Protein AF-A0A391NY58-F1 (afdb_monomer_lite)

Organism: NCBI:txid2316025

pLDDT: mean 70.42, std 19.05, range [28.58, 94.94]

InterPro domains:
  IPR021416 DUF3048, N-terminal [PF11258] (55-168)
  IPR023158 YerB-like superfamily [G3DSA:3.50.90.10] (39-192)
  IPR023158 YerB-like superfamily [SSF159774] (53-170)

Sequence (220 aa):
MKRKVCILLAVLMAATLLPACSKKEEPKKETKVEKEEPKVEEEPEEEIPANQNLLTGLGDLSEEAIGKRPVAVMVNNIPAAMPQYGVEQADVIFEIPVEGDQTRFMALYADYTKLPKICAIRSCRYYFPAFSQGFDAFYVNWGIDDSIADYLQSLGLDQYDGMNNPGDCLEEMRNGRKQDILWNTPDILTEPDLLLWYRRKESVRIWRMIRRILHSGLTE

Secondary structure (DSSP, 8-state):
-HHHHHHHHHHHHTTS---------------------------------TT--TTT--S---TTTTTPPPEEEEEE-SGGGPSPBSGGG-SEEEEEE-STT-EEEEEEES-GGG---BB-B----THHHHHHHHTTPEEEES---GGGHHHHHHHT--EEETTTS--S---B--SS-TT-B-B-HHHH--HHHHHHHH---STHHHHHHHHHHHHTTS--

Radius of gyration: 30.97 Å; chains: 1; bounding box: 93×51×76 Å

Structure (mmCIF, N/CA/C/O backbone):
data_AF-A0A391NY58-F1
#
_entry.id   AF-A0A391NY58-F1
#
loop_
_atom_site.group_PDB
_atom_site.id
_atom_site.type_symbol
_atom_site.label_atom_id
_atom_site.label_alt_id
_atom_site.label_comp_id
_atom_site.label_asym_id
_atom_site.label_entity_id
_atom_site.label_seq_id
_atom_site.pdbx_PDB_ins_code
_atom_site.Cartn_x
_atom_site.Cartn_y
_atom_site.Cartn_z
_atom_site.occupancy
_atom_site.B_iso_or_equiv
_atom_site.auth_seq_id
_atom_site.auth_comp_id
_atom_site.auth_asym_id
_atom_site.auth_atom_id
_atom_site.pdbx_PDB_model_num
ATOM 1 N N . MET A 1 1 ? -46.697 -32.826 -58.654 1.00 57.56 1 MET A N 1
ATOM 2 C CA . MET A 1 1 ? -46.299 -33.215 -57.277 1.00 57.56 1 MET A CA 1
ATOM 3 C C . MET A 1 1 ? -46.423 -32.081 -56.251 1.00 57.56 1 MET A C 1
ATOM 5 O O . MET A 1 1 ? -46.844 -32.365 -55.142 1.00 57.56 1 MET A O 1
ATOM 9 N N . LYS A 1 2 ? -46.198 -30.802 -56.601 1.00 54.12 2 LYS A N 1
ATOM 10 C CA . LYS A 1 2 ? -46.322 -29.657 -55.665 1.00 54.12 2 LYS A CA 1
ATOM 11 C C . LYS A 1 2 ? -47.733 -29.432 -55.075 1.00 54.12 2 LYS A C 1
ATOM 13 O O . LYS A 1 2 ? -47.856 -29.106 -53.906 1.00 54.12 2 LYS A O 1
ATOM 18 N N . ARG A 1 3 ? -48.807 -29.707 -55.830 1.00 54.81 3 ARG A N 1
ATOM 19 C CA . ARG A 1 3 ? -50.199 -29.541 -55.348 1.00 54.81 3 ARG A CA 1
ATOM 20 C C . ARG A 1 3 ? -50.620 -30.536 -54.257 1.00 54.81 3 ARG A C 1
ATOM 22 O O . ARG A 1 3 ? -51.407 -30.177 -53.397 1.00 54.81 3 ARG A O 1
ATOM 29 N N . LYS A 1 4 ? -50.085 -31.764 -54.262 1.00 63.78 4 LYS A N 1
ATOM 30 C CA . LYS A 1 4 ? -50.420 -32.785 -53.250 1.00 63.78 4 LYS A CA 1
ATOM 31 C C . LYS A 1 4 ? -49.658 -32.565 -51.932 1.00 63.78 4 LYS A C 1
ATOM 33 O O . LYS A 1 4 ? -50.195 -32.856 -50.874 1.00 63.78 4 LYS A O 1
ATOM 38 N N . VAL A 1 5 ? -48.462 -31.971 -52.001 1.00 66.88 5 VAL A N 1
ATOM 39 C CA . VAL A 1 5 ? -47.652 -31.583 -50.829 1.00 66.88 5 VAL A CA 1
ATOM 40 C C . VAL A 1 5 ? -48.262 -30.380 -50.097 1.00 66.88 5 VAL A C 1
ATOM 42 O O . VAL A 1 5 ? -48.320 -30.383 -48.873 1.00 66.88 5 VAL A O 1
ATOM 45 N N . CYS A 1 6 ? -48.809 -29.397 -50.823 1.00 58.97 6 CYS A N 1
ATOM 46 C CA . CYS A 1 6 ? -49.512 -28.263 -50.209 1.00 58.97 6 CYS A CA 1
ATOM 47 C C . CYS A 1 6 ? -50.804 -28.677 -49.483 1.00 58.97 6 CYS A C 1
ATOM 49 O O . CYS A 1 6 ? -51.121 -28.110 -48.444 1.00 58.97 6 CYS A O 1
ATOM 51 N N . ILE A 1 7 ? -51.526 -29.682 -49.992 1.00 66.75 7 ILE A N 1
ATOM 52 C CA . ILE A 1 7 ? -52.742 -30.192 -49.336 1.00 66.75 7 ILE A CA 1
ATOM 53 C C . ILE A 1 7 ? -52.384 -30.961 -48.055 1.00 66.75 7 ILE A C 1
ATOM 55 O O . ILE A 1 7 ? -53.063 -30.804 -47.047 1.00 66.75 7 ILE A O 1
ATOM 59 N N . LEU A 1 8 ? -51.281 -31.721 -48.049 1.00 63.34 8 LEU A N 1
ATOM 60 C CA . LEU A 1 8 ? -50.821 -32.427 -46.847 1.00 63.34 8 LEU A CA 1
ATOM 61 C C . LEU A 1 8 ? -50.332 -31.471 -45.741 1.00 63.34 8 LEU A C 1
ATOM 63 O O . LEU A 1 8 ? -50.587 -31.720 -44.567 1.00 63.34 8 LEU A O 1
ATOM 67 N N . LEU A 1 9 ? -49.683 -30.358 -46.103 1.00 61.62 9 LEU A N 1
ATOM 68 C CA . LEU A 1 9 ? -49.242 -29.328 -45.149 1.00 61.62 9 LEU A CA 1
ATOM 69 C C . LEU A 1 9 ? -50.406 -28.502 -44.577 1.00 61.62 9 LEU A C 1
ATOM 71 O O . LEU A 1 9 ? -50.379 -28.149 -43.401 1.00 61.62 9 LEU A O 1
ATOM 75 N N . ALA A 1 10 ? -51.450 -28.242 -45.369 1.00 61.94 10 ALA A N 1
ATOM 76 C CA . ALA A 1 10 ? -52.637 -27.522 -44.903 1.00 61.94 10 ALA A CA 1
ATOM 77 C C . ALA A 1 10 ? -53.476 -28.340 -43.902 1.00 61.94 10 ALA A C 1
ATOM 79 O O . ALA A 1 10 ? -54.028 -27.778 -42.960 1.00 61.94 10 ALA A O 1
ATOM 80 N N . VAL A 1 11 ? -53.531 -29.669 -44.056 1.00 65.19 11 VAL A N 1
ATOM 81 C CA . VAL A 1 11 ? -54.229 -30.562 -43.111 1.00 65.19 11 VAL A CA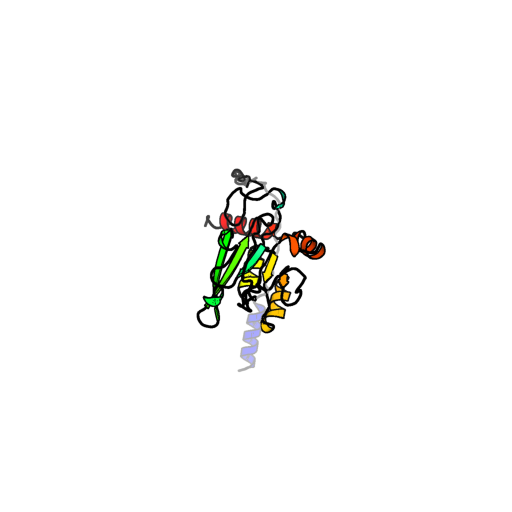 1
ATOM 82 C C . VAL A 1 11 ? -53.460 -30.698 -41.788 1.00 65.19 11 VAL A C 1
ATOM 84 O O . VAL A 1 11 ? -54.080 -30.810 -40.734 1.00 65.19 11 VAL A O 1
ATOM 87 N N . LEU A 1 12 ? -52.124 -30.610 -41.812 1.00 57.09 12 LEU A N 1
ATOM 88 C CA . LEU A 1 12 ? -51.288 -30.704 -40.608 1.00 57.09 12 LEU A CA 1
ATOM 89 C C . LEU A 1 12 ? -51.323 -29.424 -39.744 1.00 57.09 12 LEU A C 1
ATOM 91 O O . LEU A 1 12 ? -51.203 -29.510 -38.526 1.00 57.09 12 LEU A O 1
ATOM 95 N N . MET A 1 13 ? -51.546 -28.248 -40.344 1.00 58.28 13 MET A N 1
ATOM 96 C CA . MET A 1 13 ? -51.726 -26.981 -39.609 1.00 58.28 13 MET A CA 1
ATOM 97 C C . MET A 1 13 ? -53.135 -26.795 -39.026 1.00 58.28 13 MET A C 1
ATOM 99 O O . MET A 1 13 ? -53.310 -26.009 -38.101 1.00 58.28 13 MET A O 1
ATOM 103 N N . ALA A 1 14 ? -54.140 -27.514 -39.532 1.00 55.31 14 ALA A N 1
ATOM 104 C CA . ALA A 1 14 ? -55.518 -27.428 -39.041 1.00 55.31 14 ALA A CA 1
ATOM 105 C C . ALA A 1 14 ? -55.783 -28.292 -37.788 1.00 55.31 14 ALA A C 1
ATOM 107 O O . ALA A 1 14 ? -56.861 -28.209 -37.205 1.00 55.31 14 ALA A O 1
ATOM 108 N N . ALA A 1 15 ? -54.814 -29.109 -37.358 1.00 58.00 15 ALA A N 1
ATOM 109 C CA . ALA A 1 15 ? -54.962 -30.053 -36.248 1.00 58.00 15 ALA A CA 1
ATOM 110 C C . ALA A 1 15 ? -54.522 -29.514 -34.867 1.00 58.00 15 ALA A C 1
ATOM 112 O O . ALA A 1 15 ? -54.587 -30.252 -33.888 1.00 58.00 15 ALA A O 1
ATOM 113 N N . THR A 1 16 ? -54.094 -28.250 -34.747 1.00 57.84 16 THR A N 1
ATOM 114 C CA . THR A 1 16 ? -53.598 -27.678 -33.474 1.00 57.84 16 THR A CA 1
ATOM 115 C C . THR A 1 16 ? -54.522 -26.648 -32.821 1.00 57.84 16 THR A C 1
ATOM 117 O O . THR A 1 16 ? -54.128 -25.999 -31.856 1.00 57.84 16 THR A O 1
ATOM 120 N N . LEU A 1 17 ? -55.772 -26.520 -33.273 1.00 54.78 17 LEU A N 1
ATOM 121 C CA . LEU A 1 17 ? -56.758 -25.631 -32.649 1.00 54.78 17 LEU A CA 1
ATOM 122 C C . LEU A 1 17 ? -58.002 -26.414 -32.219 1.00 54.78 17 LEU A C 1
ATOM 124 O O . LEU A 1 17 ? -59.055 -26.336 -32.846 1.00 54.78 17 LEU A O 1
ATOM 128 N N . LEU A 1 18 ? -57.876 -27.164 -31.122 1.00 60.94 18 LEU A N 1
ATOM 129 C CA . LEU A 1 18 ? -59.031 -27.599 -30.336 1.00 60.94 18 LEU A CA 1
ATOM 130 C C . LEU A 1 18 ? -59.196 -26.660 -29.128 1.00 60.94 18 LEU A C 1
ATOM 132 O O . LEU A 1 18 ? -58.265 -26.538 -28.331 1.00 60.94 18 LEU A O 1
ATOM 136 N N . PRO A 1 19 ? -60.364 -26.019 -28.949 1.00 54.19 19 PRO A N 1
ATOM 137 C CA . PRO A 1 19 ? -60.708 -25.336 -27.713 1.00 54.19 19 PRO A CA 1
ATOM 138 C C . PRO A 1 19 ? -61.192 -26.378 -26.694 1.00 54.19 19 PRO A C 1
ATOM 140 O O . PRO A 1 19 ? -62.232 -27.007 -26.883 1.00 54.19 19 PRO A O 1
ATOM 143 N N . ALA A 1 20 ? -60.453 -26.573 -25.600 1.00 42.81 20 ALA A N 1
ATOM 144 C CA . ALA A 1 20 ? -60.935 -27.346 -24.458 1.00 42.81 20 ALA A CA 1
ATOM 145 C C . ALA A 1 20 ? -61.674 -26.407 -23.490 1.00 42.81 20 ALA A C 1
ATOM 147 O O . ALA A 1 20 ? -61.067 -25.634 -22.752 1.00 42.81 20 ALA A O 1
ATOM 148 N N . CYS A 1 21 ? -63.004 -26.447 -23.572 1.00 49.84 21 CYS A N 1
ATOM 149 C CA . CYS A 1 21 ? -63.957 -25.666 -22.790 1.00 49.84 21 CYS A CA 1
ATOM 150 C C . CYS A 1 21 ? -63.811 -25.799 -21.267 1.00 49.84 21 CYS A C 1
ATOM 152 O O . CYS A 1 21 ? -63.658 -26.891 -20.722 1.00 49.84 21 CYS A O 1
ATOM 154 N N . SER A 1 22 ? -64.060 -24.663 -20.609 1.00 39.59 22 SER A N 1
ATOM 155 C CA . SER A 1 22 ? -64.489 -24.507 -19.221 1.00 39.59 22 SER A CA 1
ATOM 156 C C . SER A 1 22 ? -65.560 -25.512 -18.792 1.00 39.59 22 SER A C 1
ATOM 158 O O . SER A 1 22 ? -66.608 -25.629 -19.432 1.00 39.59 22 SER A O 1
ATOM 160 N N . LYS A 1 23 ? -65.367 -26.117 -17.616 1.00 33.44 23 LYS A N 1
ATOM 161 C CA . LYS A 1 23 ? -66.458 -26.649 -16.799 1.00 33.44 23 LYS A CA 1
ATOM 162 C C . LYS A 1 23 ? -66.291 -26.171 -15.357 1.00 33.44 23 LYS A C 1
ATOM 164 O O . LYS A 1 23 ? -65.206 -26.211 -14.792 1.00 33.44 23 LYS A O 1
ATOM 169 N N . LYS A 1 24 ? -67.391 -25.625 -14.855 1.00 42.19 24 LYS A N 1
ATOM 170 C CA . LYS A 1 24 ? -67.597 -24.899 -13.602 1.00 42.19 24 LYS A CA 1
ATOM 171 C C . LYS A 1 24 ? -67.916 -25.896 -12.485 1.00 42.19 24 LYS A C 1
ATOM 173 O O . LYS A 1 24 ? -68.796 -26.720 -12.705 1.00 42.19 24 LYS A O 1
ATOM 178 N N . GLU A 1 25 ? -67.279 -25.770 -11.322 1.00 32.78 25 GLU A N 1
ATOM 179 C CA . GLU A 1 25 ? -67.753 -26.309 -10.035 1.00 32.78 25 GLU A CA 1
ATOM 180 C C . GLU A 1 25 ? -67.092 -25.535 -8.871 1.00 32.78 25 GLU A C 1
ATOM 182 O O . GLU A 1 25 ? -65.870 -25.473 -8.761 1.00 32.78 25 GLU A O 1
ATOM 187 N N . GLU A 1 26 ? -67.917 -24.892 -8.038 1.00 36.41 26 GLU A N 1
ATOM 188 C CA . GLU A 1 26 ? -67.590 -24.450 -6.669 1.00 36.41 26 GLU A CA 1
ATOM 189 C C . GLU A 1 26 ? -67.768 -25.650 -5.696 1.00 36.41 26 GLU A C 1
ATOM 191 O O . GLU A 1 26 ? -68.259 -26.702 -6.105 1.00 36.41 26 GLU A O 1
ATOM 196 N N . PRO A 1 27 ? -67.629 -25.486 -4.368 1.00 49.59 27 PRO A N 1
ATOM 197 C CA . PRO A 1 27 ? -66.433 -25.235 -3.564 1.00 49.59 27 PRO A CA 1
ATOM 198 C C . PRO A 1 27 ? -66.178 -26.418 -2.593 1.00 49.59 27 PRO A C 1
ATOM 200 O O . PRO A 1 27 ? -67.121 -27.092 -2.176 1.00 49.59 27 PRO A O 1
ATOM 203 N N . LYS A 1 28 ? -64.936 -26.676 -2.142 1.00 28.58 28 LYS A N 1
ATOM 204 C CA . LYS A 1 28 ? -64.715 -27.540 -0.958 1.00 28.58 28 LYS A CA 1
ATOM 205 C C . LYS A 1 28 ? -63.354 -27.350 -0.274 1.00 28.58 28 LYS A C 1
ATOM 207 O O . LYS A 1 28 ? -62.319 -27.694 -0.825 1.00 28.58 28 LYS A O 1
ATOM 212 N N . LYS A 1 29 ? -63.463 -26.894 0.980 1.00 32.34 29 LYS A N 1
ATOM 213 C CA . LYS A 1 29 ? -62.603 -27.096 2.161 1.00 32.34 29 LYS A CA 1
ATOM 214 C C . LYS A 1 29 ? -61.113 -26.762 2.055 1.00 32.34 29 LYS A C 1
ATOM 216 O O . LYS A 1 29 ? -60.293 -27.565 1.622 1.00 32.34 29 LYS A O 1
ATOM 221 N N . GLU A 1 30 ? -60.791 -25.624 2.666 1.00 41.88 30 GLU A N 1
ATOM 222 C CA . GLU A 1 30 ? -59.526 -25.360 3.346 1.00 41.88 30 GLU A CA 1
ATOM 223 C C . GLU A 1 30 ? -59.044 -26.605 4.107 1.00 41.88 30 GLU A C 1
ATOM 225 O O . GLU A 1 30 ? -59.705 -27.095 5.024 1.00 41.88 30 GLU A O 1
ATOM 230 N N . THR A 1 31 ? -57.879 -27.116 3.719 1.00 31.06 31 THR A N 1
ATOM 231 C CA . THR A 1 31 ? -57.039 -27.926 4.599 1.00 31.06 31 THR A CA 1
ATOM 232 C C . THR A 1 31 ? -55.767 -27.126 4.797 1.00 31.06 31 THR A C 1
ATOM 234 O O . THR A 1 31 ? -54.965 -26.954 3.882 1.00 31.06 31 THR A O 1
ATOM 237 N N . LYS A 1 32 ? -55.662 -26.553 5.991 1.00 40.59 32 LYS A N 1
ATOM 238 C CA . LYS A 1 32 ? -54.527 -25.791 6.488 1.00 40.59 32 LYS A CA 1
ATOM 239 C C . LYS A 1 32 ? -53.343 -26.757 6.604 1.00 40.59 32 LYS A C 1
ATOM 241 O O . LYS A 1 32 ? -53.281 -27.539 7.544 1.00 40.59 32 LYS A O 1
ATOM 246 N N . VAL A 1 33 ? -52.455 -26.757 5.612 1.00 38.44 33 VAL A N 1
ATOM 247 C CA . VAL A 1 33 ? -51.128 -27.365 5.752 1.00 38.44 33 VAL A CA 1
ATOM 248 C C . VAL A 1 33 ? -50.252 -26.292 6.376 1.00 38.44 33 VAL A C 1
ATOM 250 O O . VAL A 1 33 ? -49.837 -25.340 5.719 1.00 38.44 33 VAL A O 1
ATOM 253 N N . GLU A 1 34 ? -50.079 -26.413 7.685 1.00 50.22 34 GLU A N 1
ATOM 254 C CA . GLU A 1 34 ? -49.134 -25.641 8.475 1.00 50.22 34 GLU A CA 1
ATOM 255 C C . GLU A 1 34 ? -47.728 -26.038 8.023 1.00 50.22 34 GLU A C 1
ATOM 257 O O . GLU A 1 34 ? -47.228 -27.121 8.315 1.00 50.22 34 GLU A O 1
ATOM 262 N N . LYS A 1 35 ? -47.141 -25.183 7.184 1.00 41.88 35 LYS A N 1
ATOM 263 C CA . LYS A 1 35 ? -45.734 -25.241 6.819 1.00 41.88 35 LYS A CA 1
ATOM 264 C C . LYS A 1 35 ? -44.967 -24.733 8.035 1.00 41.88 35 LYS A C 1
ATOM 266 O O . LYS A 1 35 ? -44.870 -23.524 8.222 1.00 41.88 35 LYS A O 1
ATOM 271 N N . GLU A 1 36 ? -44.493 -25.650 8.872 1.00 52.34 36 GLU A N 1
ATOM 272 C CA . GLU A 1 36 ? -43.470 -25.337 9.868 1.00 52.34 36 GLU A CA 1
ATOM 273 C C . GLU A 1 36 ? -42.262 -24.760 9.121 1.00 52.34 36 GLU A C 1
ATOM 275 O O . GLU A 1 36 ? -41.585 -25.444 8.350 1.00 52.34 36 GLU A O 1
ATOM 280 N N . GLU A 1 37 ? -42.049 -23.456 9.281 1.00 55.66 37 GLU A N 1
ATOM 281 C CA . GLU A 1 37 ? -40.792 -22.818 8.925 1.00 55.66 37 GLU A CA 1
ATOM 282 C C . GLU A 1 37 ? -39.716 -23.372 9.866 1.00 55.66 37 GLU A C 1
ATOM 284 O O . GLU A 1 37 ? -39.928 -23.390 11.084 1.00 55.66 37 GLU A O 1
ATOM 289 N N . PRO A 1 38 ? -38.568 -23.844 9.350 1.00 48.81 38 PRO A N 1
ATOM 290 C CA . PRO A 1 38 ? -37.468 -24.210 10.216 1.00 48.81 38 PRO A CA 1
ATOM 291 C C . PRO A 1 38 ? -37.027 -22.939 10.938 1.00 48.81 38 PRO A C 1
ATOM 293 O O . PRO A 1 38 ? -36.621 -21.954 10.319 1.00 48.81 38 PRO A O 1
ATOM 296 N N . LYS A 1 39 ? -37.161 -22.957 12.263 1.00 48.91 39 LYS A N 1
ATOM 297 C CA . LYS A 1 39 ? -36.632 -21.930 13.147 1.00 48.91 39 LYS A CA 1
ATOM 298 C C . LYS A 1 39 ? -35.115 -21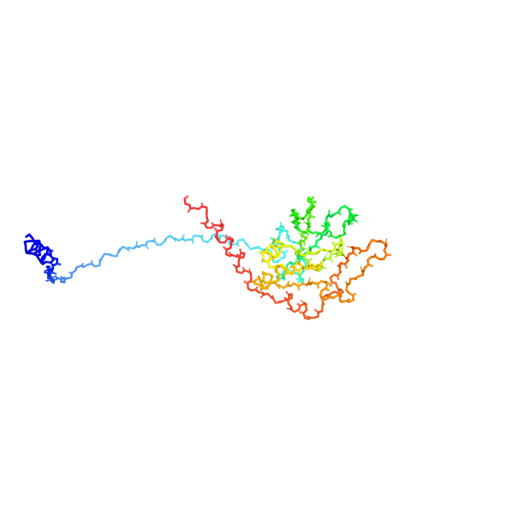.958 12.997 1.00 48.91 39 LYS A C 1
ATOM 300 O O . LYS A 1 39 ? -34.463 -22.860 13.510 1.00 48.91 39 LYS A O 1
ATOM 305 N N . VAL A 1 40 ? -34.590 -21.004 12.236 1.00 50.94 40 VAL A N 1
ATOM 306 C CA . VAL A 1 40 ? -33.160 -20.711 12.172 1.00 50.94 40 VAL A CA 1
ATOM 307 C C . VAL A 1 40 ? -32.749 -20.332 13.592 1.00 50.94 40 VAL A C 1
ATOM 309 O O . VAL A 1 40 ? -33.143 -19.281 14.095 1.00 50.94 40 VAL A O 1
ATOM 312 N N . GLU A 1 41 ? -32.054 -21.235 14.280 1.00 56.16 41 GLU A N 1
ATOM 313 C CA . GLU A 1 41 ? -31.251 -20.862 15.439 1.00 56.16 41 GLU A CA 1
ATOM 314 C C . GLU A 1 41 ? -30.197 -19.881 14.925 1.00 56.16 41 GLU A C 1
ATOM 316 O O . GLU A 1 41 ? -29.343 -20.243 14.118 1.00 56.16 41 GLU A O 1
ATOM 321 N N . GLU A 1 42 ? -30.320 -18.612 15.320 1.00 57.25 42 GLU A N 1
ATOM 322 C CA . GLU A 1 42 ? -29.245 -17.637 15.170 1.00 57.25 42 GLU A CA 1
ATOM 323 C C . GLU A 1 42 ? -28.050 -18.170 15.969 1.00 57.25 42 GLU A C 1
ATOM 325 O O . GLU A 1 42 ? -28.054 -18.150 17.203 1.00 57.25 42 GLU A O 1
ATOM 330 N N . GLU A 1 43 ? -27.048 -18.708 15.267 1.00 62.34 43 GLU A N 1
ATOM 331 C CA . GLU A 1 43 ? -25.717 -18.887 15.841 1.00 62.34 43 GLU A CA 1
ATOM 332 C C . GLU A 1 43 ? -25.272 -17.544 16.443 1.00 62.34 43 GLU A C 1
ATOM 334 O O . GLU A 1 43 ? -25.534 -16.499 15.835 1.00 62.34 43 GLU A O 1
ATOM 339 N N . PRO A 1 44 ? -24.618 -17.536 17.620 1.00 53.88 44 PRO A N 1
ATOM 340 C CA . PRO A 1 44 ? -24.106 -16.306 18.203 1.00 53.88 44 PRO A CA 1
ATOM 341 C C . PRO A 1 44 ? -23.208 -15.616 17.176 1.00 53.88 44 PRO A C 1
ATOM 343 O O . PRO A 1 44 ? -22.179 -16.166 16.785 1.00 53.88 44 PRO A O 1
ATOM 346 N N . GLU A 1 45 ? -23.612 -14.434 16.710 1.00 65.44 45 GLU A N 1
ATOM 347 C CA . GLU A 1 45 ? -22.781 -13.614 15.836 1.00 65.44 45 GLU A CA 1
ATOM 348 C C . GLU A 1 45 ? -21.521 -13.273 16.646 1.00 65.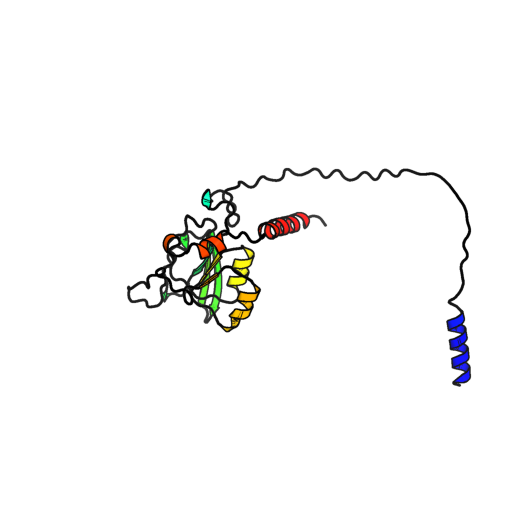44 45 GLU A C 1
ATOM 350 O O . GLU A 1 45 ? -21.595 -12.529 17.623 1.00 65.44 45 GLU A O 1
ATOM 355 N N . GLU A 1 46 ? -20.383 -13.903 16.325 1.00 64.88 46 GLU A N 1
ATOM 356 C CA . GLU A 1 46 ? -19.112 -13.602 16.987 1.00 64.88 46 GLU A CA 1
ATOM 357 C C . GLU A 1 46 ? -18.842 -12.100 16.844 1.00 64.88 46 GLU A C 1
ATOM 359 O O . GLU A 1 46 ? -18.555 -11.601 15.749 1.00 64.88 46 GLU A O 1
ATOM 364 N N . GLU A 1 47 ? -18.951 -11.368 17.955 1.00 73.38 47 GLU A N 1
ATOM 365 C CA . GLU A 1 47 ? -18.631 -9.948 18.002 1.00 73.38 47 GLU A CA 1
ATOM 366 C C . GLU A 1 47 ? -17.119 -9.779 17.815 1.00 73.38 47 GLU A C 1
ATOM 368 O O . GLU A 1 47 ? -16.325 -9.888 18.749 1.00 73.38 47 GLU A O 1
ATOM 373 N N . ILE A 1 48 ? -16.719 -9.534 16.567 1.00 71.50 48 ILE A N 1
ATOM 374 C CA . ILE A 1 48 ? -15.360 -9.139 16.188 1.00 71.50 48 ILE A CA 1
ATOM 375 C C . ILE A 1 48 ? -14.983 -7.906 17.025 1.00 71.50 48 ILE A C 1
ATOM 377 O O . ILE A 1 48 ? -15.667 -6.878 16.914 1.00 71.50 48 ILE A O 1
ATOM 381 N N . PRO A 1 49 ? -13.904 -7.960 17.832 1.00 80.62 49 PRO A N 1
ATOM 382 C CA . PRO A 1 49 ? -13.420 -6.796 18.558 1.00 80.62 49 PRO A CA 1
ATOM 383 C C . PRO A 1 49 ? -13.209 -5.620 17.605 1.00 80.62 49 PRO A C 1
ATOM 385 O O . PRO A 1 49 ? -12.644 -5.775 16.523 1.00 80.62 49 PRO A O 1
ATOM 388 N N . ALA A 1 50 ? -13.639 -4.420 17.999 1.00 82.62 50 ALA A N 1
ATOM 389 C CA . ALA A 1 50 ? -13.545 -3.244 17.131 1.00 82.62 50 ALA A CA 1
ATOM 390 C C . ALA A 1 50 ? -12.097 -2.921 16.712 1.00 82.62 50 ALA A C 1
ATOM 392 O O . ALA A 1 50 ? -11.872 -2.384 15.631 1.00 82.62 50 ALA A O 1
ATOM 393 N N . ASN A 1 51 ? -11.121 -3.278 17.548 1.00 87.38 51 ASN A N 1
ATOM 394 C CA . ASN A 1 51 ? -9.691 -3.119 17.295 1.00 87.38 51 ASN A CA 1
ATOM 395 C C . ASN A 1 51 ? -9.051 -4.314 16.565 1.00 87.38 51 ASN A C 1
ATOM 397 O O . ASN A 1 51 ? -7.824 -4.399 16.505 1.00 87.38 51 ASN A O 1
ATOM 401 N N . GLN A 1 52 ? -9.848 -5.246 16.036 1.00 88.44 52 GLN A N 1
ATOM 402 C CA . GLN A 1 52 ? -9.324 -6.376 15.285 1.00 88.44 52 GLN A CA 1
ATOM 403 C C . GLN A 1 52 ? -8.829 -5.930 13.906 1.00 88.44 52 GLN A C 1
ATOM 405 O O . GLN A 1 52 ? -9.581 -5.441 13.061 1.00 88.44 52 GLN A O 1
ATOM 410 N N . ASN A 1 53 ? -7.548 -6.161 13.667 1.00 88.62 53 ASN A N 1
ATOM 411 C CA . ASN A 1 53 ? -6.897 -6.072 12.380 1.00 88.62 53 ASN A CA 1
ATOM 412 C C . ASN A 1 53 ? -7.440 -7.169 11.459 1.00 88.62 53 ASN A C 1
ATOM 414 O O . ASN A 1 53 ? -7.247 -8.361 11.693 1.00 88.62 53 ASN A O 1
ATOM 418 N N . LEU A 1 54 ? -8.136 -6.767 10.395 1.00 87.88 54 LEU A N 1
ATOM 419 C CA . LEU A 1 54 ? -8.758 -7.698 9.450 1.00 87.88 54 LEU A CA 1
ATOM 420 C C . LEU A 1 54 ? -7.744 -8.425 8.554 1.00 87.88 54 LEU A C 1
ATOM 422 O O . LEU A 1 54 ? -8.113 -9.410 7.919 1.00 87.88 54 LEU A O 1
ATOM 426 N N . LEU A 1 55 ? -6.494 -7.955 8.493 1.00 88.12 55 LEU A N 1
ATOM 427 C CA . LEU A 1 55 ? -5.436 -8.593 7.710 1.00 88.12 55 LEU A CA 1
ATOM 428 C C . LEU A 1 55 ? -4.806 -9.772 8.462 1.00 88.12 55 LEU A C 1
ATOM 430 O O . LEU A 1 55 ? -4.503 -10.792 7.848 1.00 88.12 55 LEU A O 1
ATOM 434 N N . THR A 1 56 ? -4.632 -9.644 9.780 1.00 88.88 56 THR A N 1
ATOM 435 C CA . THR A 1 56 ? -3.927 -10.634 10.621 1.00 88.88 56 THR A CA 1
ATOM 436 C C . THR A 1 56 ? -4.850 -11.408 11.561 1.00 88.88 56 THR A C 1
ATOM 438 O O . THR A 1 56 ? -4.505 -12.493 12.022 1.00 88.88 56 THR A O 1
ATOM 441 N N . GLY A 1 57 ? -6.027 -10.858 11.864 1.00 87.44 57 GLY A N 1
ATOM 442 C CA . GLY A 1 57 ? -6.949 -11.366 12.874 1.00 87.44 57 GLY A CA 1
ATOM 443 C C . GLY A 1 57 ? -6.606 -10.953 14.310 1.00 87.44 57 GLY A C 1
ATOM 444 O O . GLY A 1 57 ? -7.332 -11.355 15.218 1.00 87.44 57 GLY A O 1
ATOM 445 N N . LEU A 1 58 ? -5.551 -10.164 14.539 1.00 88.69 58 LEU A N 1
ATOM 446 C CA . LEU A 1 58 ? -5.103 -9.744 15.874 1.00 88.69 58 LEU A CA 1
ATOM 447 C C . LEU A 1 58 ? -5.800 -8.458 16.344 1.00 88.69 58 LEU A C 1
ATOM 449 O O . LEU A 1 58 ? -6.193 -7.628 15.538 1.00 88.69 58 LEU A O 1
ATOM 453 N N . GLY A 1 59 ? -5.963 -8.275 17.656 1.00 89.12 59 GLY A N 1
ATOM 454 C CA . GLY A 1 59 ? -6.559 -7.072 18.258 1.00 89.12 59 GLY A CA 1
ATOM 455 C C . GLY A 1 59 ? -5.543 -5.962 18.535 1.00 89.12 59 GLY A C 1
ATOM 456 O O . GLY A 1 59 ? -5.396 -5.560 19.687 1.00 89.12 59 GLY A O 1
ATOM 457 N N . ASP A 1 60 ? -4.793 -5.523 17.526 1.00 89.62 60 ASP A N 1
ATOM 458 C CA . ASP A 1 60 ? -3.627 -4.639 17.679 1.00 89.62 60 ASP A CA 1
ATOM 459 C C . ASP A 1 60 ? -3.769 -3.254 17.025 1.00 89.62 60 ASP A C 1
ATOM 461 O O . ASP A 1 60 ? -2.833 -2.448 17.102 1.00 89.62 60 ASP A O 1
ATOM 465 N N . LEU A 1 61 ? -4.933 -2.931 16.448 1.00 87.88 61 LEU A N 1
ATOM 466 C CA . LEU A 1 61 ? -5.187 -1.607 15.877 1.00 87.88 61 LEU A CA 1
ATOM 467 C C . LEU A 1 61 ? -5.228 -0.522 16.961 1.00 87.88 61 LEU A C 1
ATOM 469 O O . LEU A 1 61 ? -5.861 -0.683 18.007 1.00 87.88 61 LEU A O 1
ATOM 473 N N . SER A 1 62 ? -4.581 0.610 16.680 1.00 87.50 62 SER A N 1
ATOM 474 C CA . SER A 1 62 ? -4.752 1.856 17.429 1.00 87.50 62 SER A CA 1
ATOM 475 C C . SER A 1 62 ? -6.193 2.369 17.339 1.00 87.50 62 SER A C 1
ATOM 477 O O . SER A 1 62 ? -6.888 2.123 16.352 1.00 87.50 62 SER A O 1
ATOM 479 N N . GLU A 1 63 ? -6.647 3.115 18.351 1.00 86.25 63 GLU A N 1
ATOM 480 C CA . GLU A 1 63 ? -8.014 3.660 18.384 1.00 86.25 63 GLU A CA 1
ATOM 481 C C . GLU A 1 63 ? -8.324 4.531 17.156 1.00 86.25 63 GLU A C 1
ATOM 483 O O . GLU A 1 63 ? -9.438 4.492 16.632 1.00 86.25 63 GLU A O 1
ATOM 488 N N . GLU A 1 64 ? -7.334 5.267 16.645 1.00 83.12 64 GLU A N 1
ATOM 489 C CA . GLU A 1 64 ? -7.496 6.119 15.463 1.00 83.12 64 GLU A CA 1
ATOM 490 C C . GLU A 1 64 ? -7.576 5.311 14.154 1.00 83.12 64 GLU A C 1
ATOM 492 O O . GLU A 1 64 ? -8.232 5.748 13.202 1.00 83.12 64 GLU A O 1
ATOM 497 N N . ALA A 1 65 ? -6.964 4.120 14.111 1.00 82.69 65 ALA A N 1
ATOM 498 C CA . ALA A 1 65 ? -7.011 3.197 12.975 1.00 82.69 65 ALA A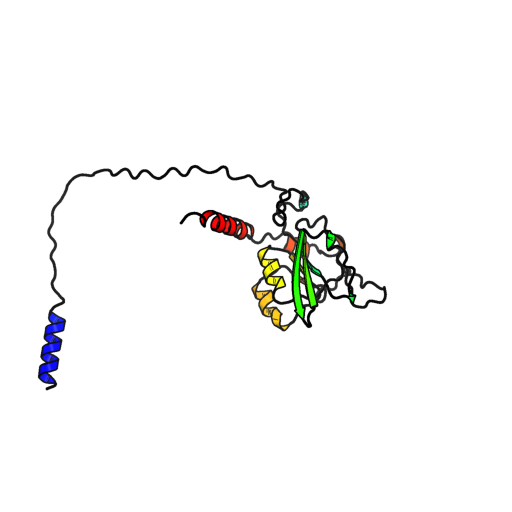 CA 1
ATOM 499 C C . ALA A 1 65 ? -8.298 2.372 12.891 1.00 82.69 65 ALA A C 1
ATOM 501 O O . ALA A 1 65 ? -8.609 1.831 11.824 1.00 82.69 65 ALA A O 1
ATOM 502 N N . ILE A 1 66 ? -9.096 2.313 13.960 1.00 85.56 66 ILE A N 1
ATOM 503 C CA . ILE A 1 66 ? -10.356 1.565 13.962 1.00 85.56 66 ILE A CA 1
ATOM 504 C C . ILE A 1 66 ? -11.296 2.090 12.869 1.00 85.56 66 ILE A C 1
ATOM 506 O O . ILE A 1 66 ? -11.707 3.253 12.830 1.00 85.56 66 ILE A O 1
ATOM 510 N N . GLY A 1 67 ? -11.673 1.193 11.955 1.00 81.12 67 GLY A N 1
ATOM 511 C CA . GLY A 1 67 ? -12.587 1.499 10.857 1.00 81.12 67 GLY A CA 1
ATOM 512 C C . GLY A 1 67 ? -12.007 2.422 9.780 1.00 81.12 67 GLY A C 1
ATOM 513 O O . GLY A 1 67 ? -12.793 2.993 9.007 1.00 81.12 67 GLY A O 1
ATOM 514 N N . LYS A 1 68 ? -10.679 2.581 9.742 1.00 83.81 68 LYS A N 1
ATOM 515 C CA . LYS A 1 68 ? -9.929 3.195 8.641 1.00 83.81 68 LYS A CA 1
ATOM 516 C C . LYS A 1 68 ? -9.391 2.117 7.705 1.00 83.81 68 LYS A C 1
ATOM 518 O O . LYS A 1 68 ? -9.354 0.938 8.052 1.00 83.81 68 LYS A O 1
ATOM 523 N N . ARG A 1 69 ? -9.030 2.527 6.488 1.00 86.75 69 ARG A N 1
ATOM 524 C CA . ARG A 1 69 ? -8.476 1.613 5.487 1.00 86.75 69 ARG A CA 1
ATOM 525 C C . ARG A 1 69 ? -6.985 1.344 5.722 1.00 86.75 69 ARG A C 1
ATOM 527 O O . ARG A 1 69 ? -6.283 2.279 6.124 1.00 86.75 69 ARG A O 1
ATOM 534 N N . PRO A 1 70 ? -6.504 0.131 5.397 1.00 91.00 70 PRO A N 1
ATOM 535 C CA . PRO A 1 70 ? -5.078 -0.173 5.387 1.00 91.00 70 PRO A CA 1
ATOM 536 C C . PRO A 1 70 ? -4.331 0.664 4.339 1.00 91.00 70 PRO A C 1
ATOM 538 O O . PRO A 1 70 ? -4.930 1.249 3.433 1.00 91.00 70 PRO A O 1
ATOM 541 N N . VAL A 1 71 ? -3.006 0.688 4.436 1.00 90.69 71 VAL A N 1
ATOM 542 C CA . VAL A 1 71 ? -2.111 1.316 3.458 1.00 90.69 71 VAL A CA 1
ATOM 543 C C . VAL A 1 71 ? -1.284 0.235 2.777 1.00 90.69 71 VAL A C 1
ATOM 545 O O . VAL A 1 71 ? -0.656 -0.577 3.449 1.00 90.69 71 VAL A O 1
ATOM 548 N N . ALA A 1 72 ? -1.283 0.228 1.447 1.00 93.44 72 ALA A N 1
ATOM 549 C CA . ALA A 1 72 ? -0.495 -0.672 0.620 1.00 93.44 72 ALA A CA 1
ATOM 550 C C . ALA A 1 72 ? 0.648 0.108 -0.037 1.00 93.44 72 ALA A C 1
ATOM 552 O O . ALA A 1 72 ? 0.412 0.986 -0.865 1.00 93.44 72 ALA A O 1
ATOM 553 N N . VAL A 1 73 ? 1.889 -0.222 0.315 1.00 92.00 73 VAL A N 1
ATOM 554 C CA . VAL A 1 73 ? 3.091 0.469 -0.163 1.00 92.00 73 VAL A CA 1
ATOM 555 C C . VAL A 1 73 ? 3.895 -0.447 -1.073 1.00 92.00 73 VAL A C 1
ATOM 557 O O . VAL A 1 73 ? 4.251 -1.567 -0.704 1.00 92.00 73 VAL A O 1
ATOM 560 N N . MET A 1 74 ? 4.211 0.040 -2.270 1.00 92.50 74 MET A N 1
ATOM 561 C CA . MET A 1 74 ? 5.089 -0.653 -3.209 1.00 92.50 74 MET A CA 1
ATOM 562 C C . MET A 1 74 ? 6.547 -0.530 -2.781 1.00 92.50 74 MET A C 1
ATOM 564 O O . MET A 1 74 ? 7.076 0.576 -2.712 1.00 92.50 74 MET A O 1
ATOM 568 N N . VAL A 1 75 ? 7.226 -1.659 -2.581 1.00 90.62 75 VAL A N 1
ATOM 569 C CA . VAL A 1 75 ? 8.615 -1.707 -2.108 1.00 90.62 75 VAL A CA 1
ATOM 570 C C . VAL A 1 75 ? 9.507 -2.477 -3.082 1.00 90.62 75 VAL A C 1
ATOM 572 O O . VAL A 1 75 ? 9.123 -3.479 -3.693 1.00 90.62 75 VAL A O 1
ATOM 575 N N . ASN A 1 76 ? 10.727 -1.977 -3.255 1.00 88.69 76 ASN A N 1
ATOM 576 C CA . ASN A 1 76 ? 11.746 -2.603 -4.078 1.00 88.69 76 ASN A CA 1
ATOM 577 C C . ASN A 1 76 ? 12.303 -3.881 -3.444 1.00 88.69 76 ASN A C 1
ATOM 579 O O . ASN A 1 76 ? 12.644 -3.879 -2.263 1.00 88.69 76 ASN A O 1
ATOM 583 N N . ASN A 1 77 ? 12.523 -4.917 -4.254 1.00 89.19 77 ASN A N 1
ATOM 584 C CA . ASN A 1 77 ? 13.210 -6.133 -3.813 1.00 89.19 77 ASN A CA 1
ATOM 585 C C . ASN A 1 77 ? 14.449 -6.501 -4.650 1.00 89.19 77 ASN A C 1
ATOM 587 O O . ASN A 1 77 ? 14.994 -7.590 -4.519 1.00 89.19 77 ASN A O 1
ATOM 591 N N . ILE A 1 78 ? 14.946 -5.596 -5.503 1.00 85.44 78 ILE A N 1
ATOM 592 C CA . ILE A 1 78 ? 16.216 -5.857 -6.200 1.00 85.44 78 ILE A CA 1
ATOM 593 C C . ILE A 1 78 ? 17.398 -5.830 -5.212 1.00 85.44 78 ILE A C 1
ATOM 595 O O . ILE A 1 78 ? 17.396 -5.006 -4.289 1.00 85.44 78 ILE A O 1
ATOM 599 N N . PRO A 1 79 ? 18.480 -6.594 -5.461 1.00 83.19 79 PRO A N 1
ATOM 600 C CA . PRO A 1 79 ? 19.652 -6.615 -4.583 1.00 83.19 79 PRO A CA 1
ATOM 601 C C . PRO A 1 79 ? 20.279 -5.250 -4.291 1.00 83.19 79 PRO A C 1
ATOM 603 O O . PRO A 1 79 ? 20.764 -5.017 -3.189 1.00 83.19 79 PRO A O 1
ATOM 606 N N . ALA A 1 80 ? 20.227 -4.321 -5.248 1.00 79.38 80 ALA A N 1
ATOM 607 C CA . ALA A 1 80 ? 20.771 -2.974 -5.083 1.00 79.38 80 ALA A CA 1
ATOM 608 C C . ALA A 1 80 ? 20.021 -2.111 -4.048 1.00 79.38 80 ALA A C 1
ATOM 610 O O . ALA A 1 80 ? 20.597 -1.149 -3.543 1.00 79.38 80 ALA A O 1
ATOM 611 N N . ALA A 1 81 ? 18.764 -2.444 -3.740 1.00 77.00 81 ALA A N 1
ATOM 612 C CA . ALA A 1 81 ? 17.933 -1.717 -2.781 1.00 77.00 81 ALA A CA 1
ATOM 613 C C . ALA A 1 81 ? 17.815 -2.417 -1.423 1.00 77.00 81 ALA A C 1
ATOM 615 O O . ALA A 1 81 ? 17.102 -1.934 -0.548 1.00 77.00 81 ALA A O 1
ATOM 616 N N . MET A 1 82 ? 18.512 -3.540 -1.240 1.00 80.06 82 MET A N 1
ATOM 617 C CA . MET A 1 82 ? 18.626 -4.176 0.064 1.00 80.06 82 MET A CA 1
ATOM 618 C C . MET A 1 82 ? 19.684 -3.453 0.928 1.00 80.06 82 MET A C 1
ATOM 620 O O . MET A 1 82 ? 20.696 -2.967 0.403 1.00 80.06 82 MET A O 1
ATOM 624 N N . PRO A 1 83 ? 19.495 -3.386 2.259 1.00 82.62 83 PRO A N 1
ATOM 625 C CA . PRO A 1 83 ? 18.306 -3.815 3.002 1.00 82.62 83 PRO A CA 1
ATOM 626 C C . PRO A 1 83 ? 17.123 -2.847 2.827 1.00 82.62 83 PRO A C 1
ATOM 628 O O . PRO A 1 83 ? 17.320 -1.633 2.757 1.00 82.62 83 PRO A O 1
ATOM 631 N N . GLN A 1 84 ? 15.903 -3.390 2.790 1.00 83.88 84 GLN A N 1
ATOM 632 C CA . GLN A 1 84 ? 14.679 -2.594 2.872 1.00 83.88 84 GLN A CA 1
ATOM 633 C C . GLN A 1 84 ? 14.453 -2.083 4.30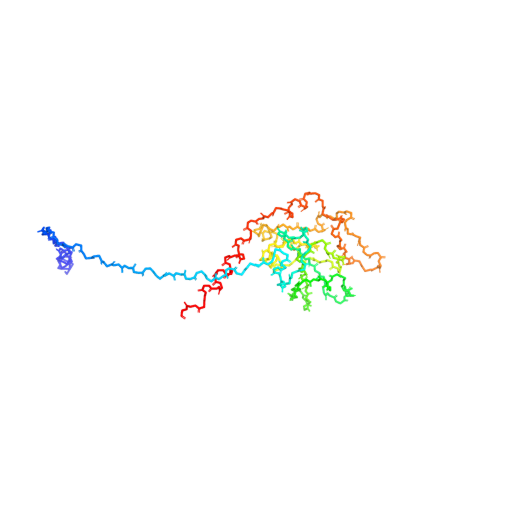0 1.00 83.88 84 GLN A C 1
ATOM 635 O O . GLN A 1 84 ? 14.852 -2.723 5.272 1.00 83.88 84 GLN A O 1
ATOM 640 N N . TYR A 1 85 ? 13.768 -0.949 4.418 1.00 85.06 85 TYR A N 1
ATOM 641 C CA . TYR A 1 85 ? 13.365 -0.347 5.688 1.00 85.06 85 TYR A CA 1
ATOM 642 C C . TYR A 1 85 ? 11.846 -0.398 5.838 1.00 85.06 85 TYR A C 1
ATOM 644 O O . TYR A 1 85 ? 11.131 -0.169 4.859 1.00 85.06 85 TYR A O 1
ATOM 652 N N . GLY A 1 86 ? 11.360 -0.679 7.047 1.00 85.38 86 GLY A N 1
ATOM 653 C CA . GLY A 1 86 ? 9.946 -0.601 7.420 1.00 85.38 86 GLY A CA 1
ATOM 654 C C . GLY A 1 86 ? 9.099 -1.798 6.984 1.00 85.38 86 GLY A C 1
ATOM 655 O O . GLY A 1 86 ? 7.951 -1.922 7.413 1.00 85.38 86 GLY A O 1
ATOM 656 N N . VAL A 1 87 ? 9.634 -2.699 6.154 1.00 89.75 87 VAL A N 1
ATOM 657 C CA . VAL A 1 87 ? 8.933 -3.918 5.711 1.00 89.75 87 VAL A CA 1
ATOM 658 C C . VAL A 1 87 ? 8.726 -4.913 6.849 1.00 89.75 87 VAL A C 1
ATOM 660 O O . VAL A 1 87 ? 7.801 -5.712 6.798 1.00 89.75 87 VAL A O 1
ATOM 663 N N . GLU A 1 88 ? 9.544 -4.850 7.899 1.00 91.38 88 GLU A N 1
ATOM 664 C CA . GLU A 1 88 ? 9.444 -5.727 9.066 1.00 91.38 88 GLU A CA 1
ATOM 665 C C . GLU A 1 88 ? 8.188 -5.487 9.914 1.00 91.38 88 GLU A C 1
ATOM 667 O O . GLU A 1 88 ? 7.819 -6.347 10.707 1.00 91.38 88 GLU A O 1
ATOM 672 N N . GLN A 1 89 ? 7.537 -4.333 9.744 1.00 91.50 89 GLN A N 1
ATOM 673 C CA . GLN A 1 89 ? 6.304 -3.960 10.449 1.00 91.50 89 GLN A CA 1
ATOM 674 C C . GLN A 1 89 ? 5.057 -4.139 9.573 1.00 91.50 89 GLN A C 1
ATOM 676 O O . GLN A 1 89 ? 3.973 -3.715 9.963 1.00 91.50 89 GLN A O 1
ATOM 681 N N . ALA A 1 90 ? 5.205 -4.703 8.371 1.00 93.38 90 ALA A N 1
ATOM 682 C CA . ALA A 1 90 ? 4.074 -4.973 7.498 1.00 93.38 90 ALA A CA 1
ATOM 683 C C . ALA A 1 90 ? 3.256 -6.156 8.030 1.00 93.38 90 ALA A C 1
ATOM 685 O O . ALA A 1 90 ? 3.811 -7.188 8.404 1.00 93.38 90 ALA A O 1
ATOM 686 N N . ASP A 1 91 ? 1.934 -6.023 7.995 1.00 94.50 91 ASP A N 1
ATOM 687 C CA . ASP A 1 91 ? 0.997 -7.081 8.377 1.00 94.50 91 ASP A CA 1
ATOM 688 C C . ASP A 1 91 ? 0.948 -8.195 7.327 1.00 94.50 91 ASP A C 1
ATOM 690 O O . ASP A 1 91 ? 0.879 -9.381 7.645 1.00 94.50 91 ASP A O 1
ATOM 694 N N . VAL A 1 92 ? 0.977 -7.804 6.051 1.00 94.62 92 VAL A N 1
ATOM 695 C CA . VAL A 1 92 ? 0.963 -8.716 4.904 1.00 94.62 92 VAL A CA 1
ATOM 696 C C . VAL A 1 92 ? 1.935 -8.200 3.854 1.00 94.62 92 VAL A C 1
ATOM 698 O O . VAL A 1 92 ? 1.918 -7.020 3.510 1.00 94.62 92 VAL A O 1
ATOM 701 N N . ILE A 1 93 ? 2.757 -9.089 3.299 1.00 94.94 93 ILE A N 1
ATOM 702 C CA . ILE A 1 93 ? 3.635 -8.776 2.169 1.00 94.94 93 ILE A CA 1
ATOM 703 C C . ILE A 1 93 ? 3.258 -9.665 0.992 1.00 94.94 93 ILE A C 1
ATOM 705 O O . ILE A 1 93 ? 3.297 -10.891 1.085 1.00 94.94 93 ILE A O 1
ATOM 709 N N . PHE A 1 94 ? 2.940 -9.038 -0.138 1.00 94.69 94 PHE A N 1
ATOM 710 C CA . PHE A 1 94 ? 2.831 -9.725 -1.419 1.00 94.69 94 PHE A CA 1
ATOM 711 C C . PHE A 1 94 ? 4.154 -9.625 -2.162 1.00 94.69 94 PHE A C 1
ATOM 713 O O . PHE A 1 94 ? 4.541 -8.535 -2.579 1.00 94.69 94 PHE A O 1
ATOM 720 N N . GLU A 1 95 ? 4.821 -10.757 -2.363 1.00 93.44 95 GLU A N 1
ATOM 721 C CA . GLU A 1 95 ? 5.957 -10.874 -3.273 1.00 93.44 95 GLU A CA 1
ATOM 722 C C . GLU A 1 95 ? 5.484 -11.434 -4.612 1.00 93.44 95 GLU A C 1
ATOM 724 O O . GLU A 1 95 ? 4.960 -12.545 -4.682 1.00 93.44 95 GLU A O 1
ATOM 729 N N . ILE A 1 96 ? 5.656 -10.658 -5.684 1.00 91.81 96 ILE A N 1
ATOM 730 C CA . ILE A 1 96 ? 5.205 -11.053 -7.022 1.00 91.81 96 ILE A CA 1
ATOM 731 C C . ILE A 1 96 ? 6.344 -10.851 -8.026 1.00 91.81 96 ILE A C 1
ATOM 733 O O . ILE A 1 96 ? 6.977 -9.786 -8.016 1.00 91.81 96 ILE A O 1
ATOM 737 N N . PRO A 1 97 ? 6.616 -11.838 -8.904 1.00 90.31 97 PRO A N 1
ATOM 738 C CA . PRO A 1 97 ? 7.573 -11.682 -9.992 1.00 90.31 97 PRO A CA 1
ATOM 739 C C . PRO A 1 97 ? 7.109 -10.607 -10.978 1.00 90.31 97 PRO A C 1
ATOM 741 O O . PRO A 1 97 ? 5.929 -10.506 -11.315 1.00 90.31 97 PRO A O 1
ATOM 744 N N . VAL A 1 98 ? 8.054 -9.794 -11.442 1.00 84.81 98 VAL A N 1
ATOM 745 C CA . VAL A 1 98 ? 7.806 -8.692 -12.376 1.00 84.81 98 VAL A CA 1
ATOM 746 C C . VAL A 1 98 ? 8.672 -8.843 -13.632 1.00 84.81 98 VAL A C 1
ATOM 748 O O . VAL A 1 98 ? 8.445 -9.740 -14.436 1.00 84.81 98 VAL A O 1
ATOM 751 N N . GLU A 1 99 ? 9.652 -7.967 -13.832 1.00 78.25 99 GLU A N 1
ATOM 752 C CA . GLU A 1 99 ? 10.558 -7.952 -14.976 1.00 78.25 99 GLU A CA 1
ATOM 753 C C . GLU A 1 99 ? 11.876 -8.653 -14.640 1.00 78.25 99 GLU A C 1
ATOM 755 O O . GLU A 1 99 ? 12.390 -8.519 -13.530 1.00 78.25 99 GLU A O 1
ATOM 760 N N . GLY A 1 100 ? 12.462 -9.338 -15.626 1.00 75.44 100 GLY A N 1
ATOM 761 C CA . GLY A 1 100 ? 13.868 -9.751 -15.583 1.00 75.44 100 GLY A CA 1
ATOM 762 C C . GLY A 1 100 ? 14.248 -10.664 -14.415 1.00 75.44 100 GLY A C 1
ATOM 763 O O . GLY A 1 100 ? 15.333 -10.495 -13.864 1.00 75.44 100 GLY A O 1
ATOM 764 N N . ASP A 1 101 ? 13.363 -11.594 -14.039 1.00 79.38 101 ASP A N 1
ATOM 765 C CA . ASP A 1 101 ? 13.564 -12.531 -12.918 1.00 79.38 101 ASP A CA 1
ATOM 766 C C . ASP A 1 101 ? 13.722 -11.836 -11.549 1.00 79.38 101 ASP A C 1
ATOM 768 O O . ASP A 1 101 ? 14.329 -12.357 -10.619 1.00 79.38 101 ASP A O 1
ATOM 772 N N . GLN A 1 102 ? 13.187 -10.616 -11.426 1.00 85.44 102 GLN A N 1
ATOM 773 C CA . GLN A 1 102 ? 13.110 -9.876 -10.169 1.00 85.44 102 GLN A CA 1
ATOM 774 C C . GLN A 1 102 ? 11.691 -9.926 -9.608 1.00 85.44 102 GLN A C 1
ATOM 776 O O . GLN A 1 102 ? 10.706 -9.978 -10.352 1.00 85.44 102 GLN A O 1
ATOM 781 N N . THR A 1 103 ? 11.578 -9.825 -8.289 1.00 90.62 103 THR A N 1
ATOM 782 C CA . THR A 1 103 ? 10.299 -9.675 -7.595 1.00 90.62 103 THR A CA 1
ATOM 783 C C . THR A 1 103 ? 10.130 -8.247 -7.074 1.00 90.62 103 THR A C 1
ATOM 785 O O . THR A 1 103 ? 11.080 -7.462 -6.981 1.00 90.62 103 THR A O 1
ATOM 788 N N . ARG A 1 104 ? 8.887 -7.868 -6.776 1.00 90.81 104 ARG A N 1
ATOM 789 C CA . ARG A 1 104 ? 8.559 -6.647 -6.029 1.00 90.81 104 ARG A CA 1
ATOM 790 C C . ARG A 1 104 ? 7.653 -6.990 -4.867 1.00 90.81 104 ARG A C 1
ATOM 792 O O . ARG A 1 104 ? 6.868 -7.934 -4.949 1.00 90.81 104 ARG A O 1
ATOM 799 N N . PHE A 1 105 ? 7.754 -6.177 -3.826 1.00 93.00 105 PHE A N 1
ATOM 800 C CA . PHE A 1 105 ? 6.905 -6.277 -2.657 1.00 93.00 105 PHE A CA 1
ATOM 801 C C . PHE A 1 105 ? 5.771 -5.260 -2.726 1.00 93.00 105 PHE A C 1
ATOM 803 O O . PHE A 1 105 ? 5.953 -4.129 -3.180 1.00 93.00 105 PHE A O 1
ATOM 810 N N . MET A 1 106 ? 4.616 -5.659 -2.212 1.00 94.94 106 MET A N 1
ATOM 811 C CA . MET A 1 106 ? 3.586 -4.744 -1.746 1.00 94.94 106 MET A CA 1
ATOM 812 C C . MET A 1 106 ? 3.324 -5.052 -0.278 1.00 94.94 106 MET A C 1
ATOM 814 O O . MET A 1 106 ? 2.795 -6.114 0.049 1.00 94.94 106 MET A O 1
ATOM 818 N N . ALA A 1 107 ? 3.754 -4.136 0.582 1.00 94.88 107 ALA A N 1
ATOM 819 C CA . ALA A 1 107 ? 3.609 -4.227 2.024 1.00 94.88 107 ALA A CA 1
ATOM 820 C C . ALA A 1 107 ? 2.299 -3.552 2.441 1.00 94.88 107 ALA A C 1
ATOM 822 O O . ALA A 1 107 ? 2.077 -2.385 2.116 1.00 94.88 107 ALA A O 1
ATOM 823 N N . LEU A 1 108 ? 1.429 -4.293 3.122 1.00 94.12 108 LEU A N 1
ATOM 824 C CA . LEU A 1 108 ? 0.186 -3.788 3.688 1.00 94.12 108 LEU A CA 1
ATOM 825 C C . LEU A 1 108 ? 0.355 -3.542 5.181 1.00 94.12 108 LEU A C 1
ATOM 827 O O . LEU A 1 108 ? 0.862 -4.397 5.903 1.00 94.12 108 LEU A O 1
ATOM 831 N N . TYR A 1 109 ? -0.147 -2.396 5.619 1.00 92.81 109 TYR A N 1
ATOM 832 C CA . TYR A 1 109 ? -0.186 -1.973 7.010 1.00 92.81 109 TYR A CA 1
ATOM 833 C C . TYR A 1 109 ? -1.635 -1.644 7.353 1.00 92.81 109 TYR A C 1
ATOM 835 O O . TYR A 1 109 ? -2.228 -0.739 6.762 1.00 92.81 109 TYR A O 1
ATOM 843 N N . ALA A 1 110 ? -2.228 -2.400 8.267 1.00 91.00 110 ALA A N 1
ATOM 844 C CA . ALA A 1 110 ? -3.582 -2.186 8.750 1.00 91.00 110 ALA A CA 1
ATOM 845 C C . ALA A 1 110 ? -3.660 -0.945 9.636 1.00 91.00 110 ALA A C 1
ATOM 847 O O . ALA A 1 110 ? -4.577 -0.137 9.492 1.00 91.00 110 ALA A O 1
ATOM 848 N N . ASP A 1 111 ? -2.675 -0.782 10.522 1.00 89.19 111 ASP A N 1
ATOM 849 C CA . ASP A 1 111 ? -2.577 0.370 11.406 1.00 89.19 111 ASP A CA 1
ATOM 850 C C . ASP A 1 111 ? -1.722 1.467 10.780 1.00 89.19 111 ASP A C 1
ATOM 852 O O . ASP A 1 111 ? -0.490 1.413 10.751 1.00 89.19 111 ASP A O 1
ATOM 856 N N . TYR A 1 112 ? -2.387 2.504 10.293 1.00 83.50 112 TYR A N 1
ATOM 857 C CA . TYR A 1 112 ? -1.688 3.601 9.658 1.00 83.50 112 TYR A CA 1
ATOM 858 C C . TYR A 1 112 ? -0.927 4.513 10.615 1.00 83.50 112 TYR A C 1
ATOM 860 O O . TYR A 1 112 ? -0.019 5.226 10.186 1.00 83.50 112 TYR A O 1
ATOM 868 N N . THR A 1 113 ? -1.306 4.546 11.894 1.00 82.38 113 THR A N 1
ATOM 869 C CA . THR A 1 113 ? -0.676 5.449 12.867 1.00 82.38 113 THR A CA 1
ATOM 870 C C . THR A 1 113 ? 0.719 4.965 13.243 1.00 82.38 113 THR A C 1
ATOM 872 O O . THR A 1 113 ? 1.566 5.753 13.656 1.00 82.38 113 THR A O 1
ATOM 875 N N . LYS A 1 114 ? 0.973 3.669 13.037 1.00 84.25 114 LYS A N 1
ATOM 876 C CA . LYS A 1 114 ? 2.242 2.990 13.305 1.00 84.25 114 LYS A CA 1
ATOM 877 C C . LYS A 1 114 ? 3.085 2.780 12.050 1.00 84.25 114 LYS A C 1
ATOM 879 O O . LYS A 1 114 ? 4.056 2.033 12.098 1.00 84.25 114 LYS A O 1
ATOM 884 N N . LEU A 1 115 ? 2.732 3.412 10.931 1.00 83.38 115 LEU A N 1
ATOM 885 C CA . LEU A 1 115 ? 3.484 3.267 9.689 1.00 83.38 115 LEU A CA 1
ATOM 886 C C . LEU A 1 115 ? 4.936 3.742 9.879 1.00 83.38 115 LEU A C 1
ATOM 888 O O . LEU A 1 115 ? 5.156 4.913 10.211 1.00 83.38 115 LEU A O 1
ATOM 892 N N . PRO A 1 116 ? 5.932 2.863 9.669 1.00 83.56 116 PRO A N 1
ATOM 893 C CA . PRO A 1 116 ? 7.328 3.239 9.795 1.00 83.56 116 PRO A CA 1
ATOM 894 C C . PRO A 1 116 ? 7.801 4.025 8.575 1.00 83.56 116 PRO A C 1
ATOM 896 O O . PRO A 1 116 ? 7.092 4.199 7.581 1.00 83.56 116 PRO A O 1
ATOM 899 N N . LYS A 1 117 ? 9.069 4.434 8.619 1.00 82.38 117 LYS A N 1
ATOM 900 C CA . LYS A 1 117 ? 9.749 4.905 7.418 1.00 82.38 117 LYS A CA 1
ATOM 901 C C . LYS A 1 117 ? 10.004 3.734 6.468 1.00 82.38 117 LYS A C 1
ATOM 903 O O . LYS A 1 117 ? 10.699 2.792 6.848 1.00 82.38 117 LYS A O 1
ATOM 908 N N . ILE A 1 118 ? 9.471 3.801 5.247 1.00 82.38 118 ILE A N 1
ATOM 909 C CA . ILE A 1 118 ? 9.525 2.694 4.275 1.00 82.38 118 ILE A CA 1
ATOM 910 C C . ILE A 1 118 ? 10.436 3.058 3.106 1.00 82.38 118 ILE A C 1
ATOM 912 O O . ILE A 1 118 ? 10.265 4.101 2.481 1.00 82.38 118 ILE A O 1
ATOM 916 N N . CYS A 1 119 ? 11.401 2.198 2.782 1.00 78.44 119 CYS A N 1
ATOM 917 C CA . CYS A 1 119 ? 12.331 2.418 1.672 1.00 78.44 119 CYS A CA 1
ATOM 918 C C . CYS A 1 119 ? 12.844 1.082 1.105 1.00 78.44 119 CYS A C 1
ATOM 920 O O . CYS A 1 119 ? 13.071 0.143 1.861 1.00 78.44 119 CYS A O 1
ATOM 922 N N . ALA A 1 120 ? 13.089 0.938 -0.200 1.00 81.69 120 ALA A N 1
ATOM 923 C CA . ALA A 1 120 ? 12.871 1.917 -1.272 1.00 81.69 120 ALA A CA 1
ATOM 924 C C . ALA A 1 120 ? 11.493 1.752 -1.925 1.00 81.69 120 ALA A C 1
ATOM 926 O O . ALA A 1 120 ? 11.159 0.648 -2.357 1.00 81.69 120 ALA A O 1
ATOM 927 N N . ILE A 1 121 ? 10.729 2.841 -2.068 1.00 84.81 121 ILE A N 1
ATOM 928 C CA . ILE A 1 121 ? 9.454 2.809 -2.803 1.00 84.81 121 ILE A CA 1
ATOM 929 C C . ILE A 1 121 ? 9.705 2.548 -4.292 1.00 84.81 121 ILE A C 1
ATOM 931 O O . ILE A 1 121 ? 10.692 3.019 -4.870 1.00 84.81 121 ILE A O 1
ATOM 935 N N . ARG A 1 122 ? 8.806 1.798 -4.940 1.00 86.06 122 ARG A N 1
ATOM 936 C CA . ARG A 1 122 ? 8.904 1.487 -6.374 1.00 86.06 122 ARG A CA 1
ATOM 937 C C . ARG A 1 122 ? 7.622 1.664 -7.159 1.00 86.06 122 ARG A C 1
ATOM 939 O O . ARG A 1 122 ? 6.547 1.916 -6.624 1.00 86.06 122 ARG A O 1
ATOM 946 N N . SER A 1 123 ? 7.784 1.542 -8.472 1.00 88.44 123 SER A N 1
ATOM 947 C CA . SER A 1 123 ? 6.713 1.730 -9.433 1.00 88.44 123 SER A CA 1
ATOM 948 C C . SER A 1 123 ? 5.651 0.651 -9.344 1.00 88.44 123 SER A C 1
ATOM 950 O O . SER A 1 123 ? 5.937 -0.528 -9.101 1.00 88.44 123 SER A O 1
ATOM 952 N N . CYS A 1 124 ? 4.432 1.078 -9.637 1.00 88.50 124 CYS A N 1
ATOM 953 C CA . CYS A 1 124 ? 3.271 0.227 -9.789 1.00 88.50 124 CYS A CA 1
ATOM 954 C C . CYS A 1 124 ? 3.438 -0.739 -10.982 1.00 88.50 124 CYS A C 1
ATOM 956 O O . CYS A 1 124 ? 4.057 -0.406 -12.001 1.00 88.50 124 CYS A O 1
ATOM 958 N N . ARG A 1 125 ? 2.893 -1.955 -10.854 1.00 90.06 125 ARG A N 1
ATOM 959 C CA . ARG A 1 125 ? 2.717 -2.930 -11.945 1.00 90.06 125 ARG A CA 1
ATOM 960 C C . ARG A 1 125 ? 1.310 -3.498 -11.885 1.00 90.06 125 ARG A C 1
ATOM 962 O O . ARG A 1 125 ? 0.753 -3.599 -10.800 1.00 90.06 125 ARG A O 1
ATOM 969 N N . TYR A 1 126 ? 0.791 -3.910 -13.039 1.00 88.50 126 TYR A N 1
ATOM 970 C CA . TYR A 1 126 ? -0.612 -4.259 -13.298 1.00 88.50 126 TYR A CA 1
ATOM 971 C C . TYR A 1 126 ? -1.335 -5.063 -12.194 1.00 88.50 126 TYR A C 1
ATOM 973 O O . TYR A 1 126 ? -2.499 -4.807 -11.895 1.00 88.50 126 TYR A O 1
ATOM 981 N N . TYR A 1 127 ? -0.656 -6.011 -11.550 1.00 90.75 127 TYR A N 1
ATOM 982 C CA . TYR A 1 127 ? -1.265 -6.904 -10.559 1.00 90.75 127 TYR A CA 1
ATOM 983 C C . TYR A 1 127 ? -1.518 -6.245 -9.192 1.00 90.75 127 TYR A C 1
ATOM 985 O O . TYR A 1 127 ? -2.543 -6.490 -8.563 1.00 90.75 127 TYR A O 1
ATOM 993 N N . PHE A 1 128 ? -0.600 -5.394 -8.727 1.00 93.50 128 PHE A N 1
ATOM 994 C CA . PHE A 1 128 ? -0.639 -4.821 -7.375 1.00 93.50 128 PHE A CA 1
ATOM 995 C C . PHE A 1 128 ? -1.849 -3.907 -7.102 1.00 93.50 128 PHE A C 1
ATOM 997 O O . PHE A 1 128 ? -2.453 -4.051 -6.040 1.00 93.50 128 PHE A O 1
ATOM 1004 N N . PRO A 1 129 ? -2.275 -3.036 -8.038 1.00 92.50 129 PRO A N 1
ATOM 1005 C CA . PRO A 1 129 ? -3.499 -2.247 -7.912 1.00 92.50 129 PRO A CA 1
ATOM 1006 C C . PRO A 1 129 ? -4.742 -3.080 -7.593 1.00 92.50 129 PRO A C 1
ATOM 1008 O O . PRO A 1 129 ? -5.518 -2.712 -6.716 1.00 92.50 129 PRO A O 1
ATOM 1011 N N . ALA A 1 130 ? -4.912 -4.223 -8.265 1.00 92.00 130 ALA A N 1
ATOM 1012 C CA . ALA A 1 130 ? -6.043 -5.120 -8.029 1.00 92.00 130 ALA A CA 1
ATOM 1013 C C . ALA A 1 130 ? -6.005 -5.717 -6.615 1.00 92.00 130 ALA A C 1
ATOM 1015 O O . ALA A 1 130 ? -7.035 -5.775 -5.945 1.00 92.00 130 ALA A O 1
ATOM 1016 N N . PHE A 1 131 ? -4.823 -6.107 -6.128 1.00 92.94 131 PHE A N 1
ATOM 1017 C CA . PHE A 1 131 ? -4.683 -6.560 -4.745 1.00 92.94 131 PHE A CA 1
ATOM 1018 C C . PHE A 1 131 ? -5.002 -5.439 -3.754 1.00 92.94 131 PHE A C 1
ATOM 1020 O O . PHE A 1 131 ? -5.818 -5.649 -2.863 1.00 92.94 131 PHE A O 1
ATOM 1027 N N . SER A 1 132 ? -4.451 -4.237 -3.947 1.00 92.94 132 SER A N 1
ATOM 1028 C CA . SER A 1 132 ? -4.764 -3.072 -3.107 1.00 92.94 132 SER A CA 1
ATOM 1029 C C . SER A 1 132 ? -6.268 -2.791 -3.061 1.00 92.94 132 SER A C 1
ATOM 1031 O O . SER A 1 132 ? -6.818 -2.574 -1.984 1.00 92.94 132 SER A O 1
ATOM 1033 N N . GLN A 1 133 ? -6.950 -2.864 -4.209 1.00 91.38 133 GLN A N 1
ATOM 1034 C CA . GLN A 1 133 ? -8.400 -2.692 -4.300 1.00 91.38 133 GLN A CA 1
ATOM 1035 C C . GLN A 1 133 ? -9.159 -3.758 -3.497 1.00 91.38 133 GLN A C 1
ATOM 1037 O O . GLN A 1 133 ? -10.125 -3.434 -2.811 1.00 91.38 133 GLN A O 1
ATOM 1042 N N . GLY A 1 134 ? -8.721 -5.020 -3.554 1.00 90.75 134 GLY A N 1
ATOM 1043 C CA . GLY A 1 134 ? -9.337 -6.126 -2.811 1.00 90.75 134 GLY A CA 1
ATOM 1044 C C . GLY A 1 134 ? -9.309 -5.937 -1.289 1.00 90.75 134 GLY A C 1
ATOM 1045 O O . GLY A 1 134 ? -10.217 -6.392 -0.590 1.00 90.75 134 GLY A O 1
ATOM 1046 N N . PHE A 1 135 ? -8.307 -5.216 -0.782 1.00 90.25 135 PHE A N 1
ATOM 1047 C CA . PHE A 1 135 ? -8.191 -4.841 0.630 1.00 90.25 135 PHE A CA 1
ATOM 1048 C C . PHE A 1 135 ? -8.741 -3.442 0.945 1.00 90.25 135 PHE A C 1
ATOM 1050 O O . PHE A 1 135 ? -8.628 -3.002 2.086 1.00 90.25 135 PHE A O 1
ATOM 1057 N N . ASP A 1 136 ? -9.327 -2.745 -0.037 1.00 89.94 136 ASP A N 1
ATOM 1058 C CA . ASP A 1 136 ? -9.737 -1.335 0.075 1.00 89.94 136 ASP A CA 1
ATOM 1059 C C . ASP A 1 136 ? -8.592 -0.421 0.558 1.00 89.94 136 ASP A C 1
ATOM 1061 O O . ASP A 1 136 ? -8.818 0.586 1.224 1.00 89.94 136 ASP A O 1
ATOM 1065 N N . ALA A 1 137 ? -7.342 -0.789 0.257 1.00 90.19 137 ALA A N 1
ATOM 1066 C CA . ALA A 1 137 ? -6.156 -0.135 0.791 1.00 90.19 137 ALA A CA 1
ATOM 1067 C C . ALA A 1 137 ? -5.823 1.161 0.039 1.00 90.19 137 ALA A C 1
ATOM 1069 O O . ALA A 1 137 ? -5.973 1.239 -1.184 1.00 90.19 137 ALA A O 1
ATOM 1070 N N . PHE A 1 138 ? -5.303 2.156 0.764 1.00 89.19 138 PHE A N 1
ATOM 1071 C CA . PHE A 1 138 ? -4.689 3.331 0.148 1.00 89.19 138 PHE A CA 1
ATOM 1072 C C . PHE A 1 138 ? -3.395 2.928 -0.548 1.00 89.19 138 PHE A C 1
ATOM 1074 O O . PHE A 1 138 ? -2.504 2.377 0.098 1.00 89.19 138 PHE A O 1
ATOM 1081 N N . TYR A 1 139 ? -3.289 3.195 -1.845 1.00 90.25 139 TYR A N 1
ATOM 1082 C CA . TYR A 1 139 ? -2.194 2.669 -2.650 1.00 90.25 139 TYR A CA 1
ATOM 1083 C C . TYR A 1 139 ? -1.063 3.689 -2.799 1.00 90.25 139 TYR A C 1
ATOM 1085 O O . TYR A 1 139 ? -1.288 4.796 -3.277 1.00 90.25 139 TYR A O 1
ATOM 1093 N N . VAL A 1 140 ? 0.159 3.322 -2.419 1.00 89.06 140 VAL A N 1
ATOM 1094 C CA . VAL A 1 140 ? 1.340 4.195 -2.469 1.00 89.06 140 VAL A CA 1
ATOM 1095 C C . VAL A 1 140 ? 2.408 3.585 -3.368 1.00 89.06 140 VAL A C 1
ATOM 1097 O O . VAL A 1 140 ? 2.853 2.452 -3.162 1.00 89.06 140 VAL A O 1
ATOM 1100 N N . ASN A 1 141 ? 2.865 4.351 -4.355 1.00 89.12 141 ASN A N 1
ATOM 1101 C CA . ASN A 1 141 ? 3.892 3.930 -5.303 1.00 89.12 141 ASN A CA 1
ATOM 1102 C C . ASN A 1 141 ? 4.741 5.108 -5.792 1.00 89.12 141 ASN A C 1
ATOM 1104 O O . ASN A 1 141 ? 4.424 6.275 -5.578 1.00 89.12 141 ASN A O 1
ATOM 1108 N N . TRP A 1 142 ? 5.826 4.776 -6.493 1.00 85.44 142 TRP A N 1
ATOM 1109 C CA . TRP A 1 142 ? 6.672 5.753 -7.169 1.00 85.44 142 TRP A CA 1
ATOM 1110 C C . TRP A 1 142 ? 6.818 5.423 -8.650 1.00 85.44 142 TRP A C 1
ATOM 1112 O O . TRP A 1 142 ? 7.625 4.576 -9.055 1.00 85.44 142 TRP A O 1
ATOM 1122 N N . GLY A 1 143 ? 6.021 6.096 -9.464 1.00 84.75 143 GLY A N 1
ATOM 1123 C CA . GLY A 1 143 ? 5.936 5.891 -10.895 1.00 84.75 143 GLY A CA 1
ATOM 1124 C C . GLY A 1 143 ? 4.934 4.809 -11.274 1.00 84.75 143 GLY A C 1
ATOM 1125 O O . GLY A 1 143 ? 4.630 3.877 -10.516 1.00 84.75 143 GLY A O 1
ATOM 1126 N N . ILE A 1 144 ? 4.427 4.950 -12.487 1.00 85.25 144 ILE A N 1
ATOM 1127 C CA . ILE A 1 144 ? 3.403 4.113 -13.098 1.00 85.25 144 ILE A CA 1
ATOM 1128 C C . ILE A 1 144 ? 3.902 3.747 -14.499 1.00 85.25 144 ILE A C 1
ATOM 1130 O O . ILE A 1 144 ? 4.713 4.458 -15.087 1.00 85.25 144 ILE A O 1
ATOM 1134 N N . ASP A 1 145 ? 3.479 2.592 -14.999 1.00 82.81 145 ASP A N 1
ATOM 1135 C CA . ASP A 1 145 ? 3.609 2.272 -16.418 1.00 82.81 145 ASP A CA 1
ATOM 1136 C C . ASP A 1 145 ? 2.433 2.921 -17.162 1.00 82.81 145 ASP A C 1
ATOM 1138 O O . ASP A 1 145 ? 1.280 2.579 -16.902 1.00 82.81 145 ASP A O 1
ATOM 1142 N N . ASP A 1 146 ? 2.700 3.866 -18.062 1.00 82.75 146 ASP A N 1
ATOM 1143 C CA . ASP A 1 146 ? 1.652 4.612 -18.774 1.00 82.75 146 ASP A CA 1
ATOM 1144 C C . ASP A 1 146 ? 0.671 3.691 -19.521 1.00 82.75 146 ASP A C 1
ATOM 1146 O O . ASP A 1 146 ? -0.497 4.037 -19.694 1.00 82.75 146 ASP A O 1
ATOM 1150 N N . SER A 1 147 ? 1.103 2.481 -19.903 1.00 85.62 147 SER A N 1
ATOM 1151 C CA . SER A 1 147 ? 0.235 1.493 -20.553 1.00 85.62 147 SER A CA 1
ATOM 1152 C C . SER A 1 147 ? -0.906 0.983 -19.663 1.00 85.62 147 SER A C 1
ATOM 1154 O O . SER A 1 147 ? -1.884 0.445 -20.181 1.00 85.62 147 SER A O 1
ATOM 1156 N N . ILE A 1 148 ? -0.815 1.164 -18.338 1.00 87.12 148 ILE A N 1
ATOM 1157 C CA . ILE A 1 148 ? -1.837 0.733 -17.373 1.00 87.12 148 ILE A CA 1
ATOM 1158 C C . ILE A 1 148 ? -2.668 1.893 -16.809 1.00 87.12 148 ILE A C 1
ATOM 1160 O O . ILE A 1 148 ? -3.475 1.667 -15.909 1.00 87.12 148 ILE A O 1
ATOM 1164 N N . ALA A 1 149 ? -2.507 3.120 -17.316 1.00 84.56 149 ALA A N 1
ATOM 1165 C CA . ALA A 1 149 ? -3.203 4.299 -16.794 1.00 84.56 149 ALA A CA 1
ATOM 1166 C C . ALA A 1 149 ? -4.738 4.160 -16.847 1.00 84.56 149 ALA A C 1
ATOM 1168 O O . ALA A 1 149 ? -5.409 4.366 -15.834 1.00 84.56 149 ALA A O 1
ATOM 1169 N N . ASP A 1 150 ? -5.289 3.718 -17.983 1.00 88.50 150 ASP A N 1
ATOM 1170 C CA . ASP A 1 150 ? -6.734 3.486 -18.146 1.00 88.50 150 ASP A CA 1
ATOM 1171 C C . ASP A 1 150 ? -7.249 2.412 -17.176 1.00 88.50 150 ASP A C 1
ATOM 1173 O O . ASP A 1 150 ? -8.335 2.524 -16.603 1.00 88.50 150 ASP A O 1
ATOM 1177 N N . TYR A 1 151 ? -6.440 1.375 -16.943 1.00 89.62 151 TYR A N 1
ATOM 1178 C CA . TYR A 1 151 ? -6.755 0.325 -15.984 1.00 89.62 151 TYR A CA 1
ATOM 1179 C C . TYR A 1 151 ? -6.786 0.870 -14.551 1.00 89.62 151 TYR A C 1
ATOM 1181 O O . TYR A 1 151 ? -7.766 0.644 -13.844 1.00 89.62 151 TYR A O 1
ATOM 1189 N N . LEU A 1 152 ? -5.785 1.652 -14.138 1.00 87.06 152 LEU A N 1
ATOM 1190 C CA . LEU A 1 152 ? -5.771 2.297 -12.820 1.00 87.06 152 LEU A CA 1
ATOM 1191 C C . LEU A 1 152 ? -6.984 3.210 -12.619 1.00 87.06 152 LEU A C 1
ATOM 1193 O O . LEU A 1 152 ? -7.624 3.164 -11.566 1.00 87.06 152 LEU A O 1
ATOM 1197 N N . GLN A 1 153 ? -7.352 3.977 -13.649 1.00 86.81 153 GLN A N 1
ATOM 1198 C CA . GLN A 1 153 ? -8.548 4.814 -13.618 1.00 86.81 153 GLN A CA 1
ATOM 1199 C C . GLN A 1 153 ? -9.825 3.971 -13.471 1.00 86.81 153 GLN A C 1
ATOM 1201 O O . GLN A 1 153 ? -10.709 4.335 -12.695 1.00 86.81 153 GLN A O 1
ATOM 1206 N N . SER A 1 154 ? -9.907 2.822 -14.152 1.00 89.00 154 SER A N 1
ATOM 1207 C CA . SER A 1 154 ? -11.056 1.908 -14.070 1.00 89.00 154 SER A CA 1
ATOM 1208 C C . SER A 1 154 ? -11.236 1.271 -12.687 1.00 89.00 154 SER A C 1
ATOM 1210 O O . SER A 1 154 ? -12.368 1.042 -12.262 1.00 89.00 154 SER A O 1
ATOM 1212 N N . LEU A 1 155 ? -10.141 1.033 -11.954 1.00 88.12 155 LEU A N 1
ATOM 1213 C CA . LEU A 1 155 ? -10.196 0.526 -10.580 1.00 88.12 155 LEU A CA 1
ATOM 1214 C C . LEU A 1 155 ? -10.712 1.587 -9.599 1.00 88.12 155 LEU A C 1
ATOM 1216 O O . LEU A 1 155 ? -11.223 1.248 -8.529 1.00 88.12 155 LEU A O 1
ATOM 1220 N N . GLY A 1 156 ? -10.583 2.870 -9.958 1.00 86.06 156 GLY A N 1
ATOM 1221 C CA . GLY A 1 156 ? -10.970 3.992 -9.112 1.00 86.06 156 GLY A CA 1
ATOM 1222 C C . GLY A 1 156 ? -10.245 3.969 -7.767 1.00 86.06 156 GLY A C 1
ATOM 1223 O O . GLY A 1 156 ? -10.875 4.206 -6.735 1.00 86.06 156 GLY A O 1
ATOM 1224 N N . LEU A 1 157 ? -8.963 3.605 -7.773 1.00 83.69 157 LEU A N 1
ATOM 1225 C CA . LEU A 1 157 ? -8.139 3.531 -6.572 1.00 83.69 157 LEU A CA 1
ATOM 1226 C C . LEU A 1 157 ? -7.845 4.923 -6.028 1.00 83.69 157 LEU A C 1
ATOM 1228 O O . LEU A 1 157 ? -7.575 5.854 -6.784 1.00 83.69 157 LEU A O 1
ATOM 1232 N N . ASP A 1 158 ? -7.830 5.029 -4.706 1.00 86.31 158 ASP A N 1
ATOM 1233 C CA . ASP A 1 158 ? -7.224 6.175 -4.049 1.00 86.31 158 ASP A CA 1
ATOM 1234 C C . ASP A 1 158 ? -5.722 5.895 -3.943 1.00 86.31 158 ASP A C 1
ATOM 1236 O O . ASP A 1 158 ? -5.285 5.027 -3.181 1.00 86.31 158 ASP A O 1
ATOM 1240 N N . GLN A 1 159 ? -4.955 6.588 -4.782 1.00 85.19 159 GLN A N 1
ATOM 1241 C CA . GLN A 1 159 ? -3.539 6.342 -5.017 1.00 85.19 159 GLN A CA 1
ATOM 1242 C C . GLN A 1 159 ? -2.718 7.609 -4.778 1.00 85.19 159 GLN A C 1
ATOM 1244 O O . GLN A 1 159 ? -3.096 8.692 -5.220 1.00 85.19 159 GLN A O 1
ATOM 1249 N N . TYR A 1 160 ? -1.553 7.441 -4.159 1.00 84.56 160 TYR A N 1
ATOM 1250 C CA . TYR A 1 160 ? -0.491 8.433 -4.131 1.00 84.56 160 TYR A CA 1
ATOM 1251 C C . TYR A 1 160 ? 0.683 7.966 -4.997 1.00 84.56 160 TYR A C 1
ATOM 1253 O O . TYR A 1 160 ? 1.327 6.956 -4.701 1.00 84.56 160 TYR A O 1
ATOM 1261 N N . ASP A 1 161 ? 0.971 8.726 -6.054 1.00 84.25 161 ASP A N 1
ATOM 1262 C CA . ASP A 1 161 ? 2.146 8.527 -6.899 1.00 84.25 161 ASP A CA 1
ATOM 1263 C C . ASP A 1 161 ? 3.180 9.627 -6.647 1.00 84.25 161 ASP A C 1
ATOM 1265 O O . ASP A 1 161 ? 3.018 10.764 -7.098 1.00 84.25 161 ASP A O 1
ATOM 1269 N N . GLY A 1 162 ? 4.272 9.267 -5.971 1.00 75.44 162 GLY A N 1
ATOM 1270 C CA . GLY A 1 162 ? 5.342 10.208 -5.638 1.00 75.44 162 GLY A CA 1
ATOM 1271 C C . GLY A 1 162 ? 6.103 10.755 -6.851 1.00 75.44 162 GLY A C 1
ATOM 1272 O O . GLY A 1 162 ? 6.765 11.777 -6.737 1.00 75.44 162 GLY A O 1
ATOM 1273 N N . MET A 1 163 ? 5.989 10.140 -8.036 1.00 75.69 163 MET A N 1
ATOM 1274 C CA . MET A 1 163 ? 6.611 10.690 -9.248 1.00 75.69 163 MET A CA 1
ATOM 1275 C C . MET A 1 163 ? 5.818 11.873 -9.821 1.00 75.69 163 MET A C 1
ATOM 1277 O O . MET A 1 163 ? 6.408 12.813 -10.349 1.00 75.69 163 MET A O 1
ATOM 1281 N N . ASN A 1 164 ? 4.487 11.831 -9.707 1.00 72.44 164 ASN A N 1
ATOM 1282 C CA . ASN A 1 164 ? 3.585 12.876 -10.196 1.00 72.44 164 ASN A CA 1
ATOM 1283 C C . ASN A 1 164 ? 3.287 13.943 -9.132 1.00 72.44 164 ASN A C 1
ATOM 1285 O O . ASN A 1 164 ? 3.032 15.095 -9.474 1.00 72.44 164 ASN A O 1
ATOM 1289 N N . ASN A 1 165 ? 3.378 13.575 -7.852 1.00 66.00 165 ASN A N 1
ATOM 1290 C CA . ASN A 1 165 ? 3.229 14.467 -6.708 1.00 66.00 165 ASN A CA 1
ATOM 1291 C C . ASN A 1 165 ? 4.498 14.401 -5.841 1.00 66.00 165 ASN A C 1
ATOM 1293 O O . ASN A 1 165 ? 4.469 13.776 -4.785 1.00 66.00 165 ASN A O 1
ATOM 1297 N N . PRO A 1 166 ? 5.621 15.011 -6.268 1.00 56.56 166 PRO A N 1
ATOM 1298 C CA . PRO A 1 166 ? 6.904 14.845 -5.583 1.00 56.56 166 PRO A CA 1
ATOM 1299 C C . PRO A 1 166 ? 6.902 15.320 -4.122 1.00 56.56 166 PRO A C 1
ATOM 1301 O O . PRO A 1 166 ? 7.599 14.720 -3.307 1.00 56.56 166 PRO A O 1
ATOM 1304 N N . GLY A 1 167 ? 6.102 16.341 -3.777 1.00 51.81 167 GLY A N 1
ATOM 1305 C CA . GLY A 1 167 ? 6.026 16.912 -2.422 1.00 51.81 167 GLY A CA 1
ATOM 1306 C C . GLY A 1 167 ? 7.387 17.320 -1.818 1.00 51.81 167 GLY A C 1
ATOM 1307 O O . GLY A 1 167 ? 8.432 17.174 -2.443 1.00 51.81 167 GLY A O 1
ATOM 1308 N N . ASP A 1 168 ? 7.387 17.796 -0.567 1.00 42.91 168 ASP A N 1
ATOM 1309 C CA . ASP A 1 168 ? 8.592 17.887 0.301 1.00 42.91 168 ASP A CA 1
ATOM 1310 C C . ASP A 1 168 ? 8.844 16.553 1.043 1.00 42.91 168 ASP A C 1
ATOM 1312 O O . ASP A 1 168 ? 9.532 16.455 2.056 1.00 42.91 168 ASP A O 1
ATOM 1316 N N . CYS A 1 169 ? 8.209 15.508 0.536 1.00 45.66 169 CYS A N 1
ATOM 1317 C CA . CYS A 1 169 ? 7.692 14.377 1.285 1.00 45.66 169 CYS A CA 1
ATOM 1318 C C . CYS A 1 169 ? 8.644 13.181 1.289 1.00 45.66 169 CYS A C 1
ATOM 1320 O O . CYS A 1 169 ? 8.425 12.210 2.009 1.00 45.66 169 CYS A O 1
ATOM 1322 N N . LEU A 1 170 ? 9.667 13.225 0.436 1.00 51.81 170 LEU A N 1
ATOM 1323 C CA . LEU A 1 170 ? 10.496 12.087 0.078 1.00 51.81 170 LEU A CA 1
ATOM 1324 C C . LEU A 1 170 ? 11.931 12.596 -0.122 1.00 51.81 170 LEU A C 1
ATOM 1326 O O . LEU A 1 170 ? 12.282 13.123 -1.176 1.00 51.81 170 LEU A O 1
ATOM 1330 N N . GLU A 1 171 ? 12.775 12.463 0.906 1.00 48.16 171 GLU A N 1
ATOM 1331 C CA . GLU A 1 171 ? 14.212 12.692 0.746 1.00 48.16 171 GLU A CA 1
ATOM 1332 C C . GLU A 1 171 ? 14.778 11.599 -0.170 1.00 48.16 171 GLU A C 1
ATOM 1334 O O . GLU A 1 171 ? 14.728 10.407 0.152 1.00 48.16 171 GLU A O 1
ATOM 1339 N N . GLU A 1 172 ? 15.364 11.993 -1.306 1.00 47.75 172 GLU A N 1
ATOM 1340 C CA . GLU A 1 172 ? 16.334 11.132 -1.976 1.00 47.75 172 GLU A CA 1
ATOM 1341 C C . GLU A 1 172 ? 17.444 10.845 -0.962 1.00 47.75 172 GLU A C 1
ATOM 1343 O O . GLU A 1 172 ? 18.145 11.759 -0.516 1.00 47.75 172 GLU A O 1
ATOM 1348 N N . MET A 1 173 ? 17.619 9.578 -0.582 1.00 45.44 173 MET A N 1
ATOM 1349 C CA . MET A 1 173 ? 18.726 9.178 0.280 1.00 45.44 173 MET A CA 1
ATOM 1350 C C . MET A 1 173 ? 20.044 9.587 -0.392 1.00 45.44 173 MET A C 1
ATOM 1352 O O . MET A 1 173 ? 20.546 8.930 -1.308 1.00 45.44 173 MET A O 1
ATOM 1356 N N . ARG A 1 174 ? 20.635 10.689 0.086 1.00 41.78 174 ARG A N 1
ATOM 1357 C CA . ARG A 1 174 ? 21.863 11.307 -0.434 1.00 41.78 174 ARG A CA 1
ATOM 1358 C C . ARG A 1 174 ? 23.118 10.526 -0.016 1.00 41.78 174 ARG A C 1
ATOM 1360 O O . ARG A 1 174 ? 24.113 11.113 0.392 1.00 41.78 174 ARG A O 1
ATOM 1367 N N . ASN A 1 175 ? 23.069 9.198 -0.131 1.00 44.34 175 ASN A N 1
ATOM 1368 C CA . ASN A 1 175 ? 24.162 8.254 0.132 1.00 44.34 175 ASN A CA 1
ATOM 1369 C C . ASN A 1 175 ? 24.738 7.641 -1.162 1.00 44.34 175 ASN A C 1
ATOM 1371 O O . ASN A 1 175 ? 25.367 6.587 -1.139 1.00 44.34 175 ASN A O 1
ATOM 1375 N N . GLY A 1 176 ? 24.526 8.284 -2.315 1.00 42.62 176 GLY A N 1
ATOM 1376 C CA . GLY A 1 176 ? 25.097 7.856 -3.600 1.00 42.62 176 GLY A CA 1
ATOM 1377 C C . GLY A 1 176 ? 24.343 6.721 -4.305 1.00 42.62 176 GLY A C 1
ATOM 1378 O O . GLY A 1 176 ? 24.704 6.363 -5.425 1.00 42.62 176 GLY A O 1
ATOM 1379 N N . ARG A 1 177 ? 23.263 6.195 -3.710 1.00 46.66 177 ARG A N 1
ATOM 1380 C CA . ARG A 1 177 ? 22.326 5.267 -4.360 1.00 46.66 177 ARG A CA 1
ATOM 1381 C C . ARG A 1 177 ? 21.140 6.060 -4.896 1.00 46.66 177 ARG A C 1
ATOM 1383 O O . ARG A 1 177 ? 20.188 6.343 -4.184 1.00 46.66 177 ARG A O 1
ATOM 1390 N N . LYS A 1 178 ? 21.228 6.440 -6.169 1.00 40.97 178 LYS A N 1
ATOM 1391 C CA . LYS A 1 178 ? 20.326 7.348 -6.907 1.00 40.97 178 LYS A CA 1
ATOM 1392 C C . LYS A 1 178 ? 18.876 6.846 -7.082 1.00 40.97 178 LYS A C 1
ATOM 1394 O O . LYS A 1 178 ? 18.189 7.270 -8.002 1.00 40.97 178 LYS A O 1
ATOM 1399 N N . GLN A 1 179 ? 18.450 5.861 -6.298 1.00 47.09 179 GLN A N 1
ATOM 1400 C CA . GLN A 1 179 ? 17.290 5.027 -6.595 1.00 47.09 179 GLN A CA 1
ATOM 1401 C C . GLN A 1 179 ? 16.458 4.654 -5.370 1.00 47.09 179 GLN A C 1
ATOM 1403 O O . GLN A 1 179 ? 15.477 3.931 -5.542 1.00 47.09 179 GLN A O 1
ATOM 1408 N N . ASP A 1 180 ? 16.815 5.142 -4.184 1.00 53.81 180 ASP A N 1
ATOM 1409 C CA . ASP A 1 180 ? 16.150 4.797 -2.931 1.00 53.81 180 ASP A CA 1
ATOM 1410 C C . ASP A 1 180 ? 15.303 5.980 -2.449 1.00 53.81 180 ASP A C 1
ATOM 1412 O O . ASP A 1 180 ? 15.814 7.084 -2.256 1.00 53.81 180 ASP A O 1
ATOM 1416 N N . ILE A 1 181 ? 14.002 5.735 -2.297 1.00 60.09 181 ILE A N 1
ATOM 1417 C CA . ILE A 1 181 ? 12.979 6.739 -1.985 1.00 60.09 181 ILE A CA 1
ATOM 1418 C C . ILE A 1 181 ? 12.317 6.342 -0.674 1.00 60.09 181 ILE A C 1
ATOM 1420 O O . ILE A 1 181 ? 11.893 5.190 -0.535 1.00 60.09 181 ILE A O 1
ATOM 1424 N N . LEU A 1 182 ? 12.264 7.282 0.268 1.00 57.19 182 LEU A N 1
ATOM 1425 C CA . LEU A 1 182 ? 11.886 7.056 1.661 1.00 57.19 182 LEU A CA 1
ATOM 1426 C C . LEU A 1 182 ? 10.500 7.624 1.973 1.00 57.19 182 LEU A C 1
ATOM 1428 O O . LEU A 1 182 ? 10.374 8.835 2.049 1.00 57.19 182 LEU A O 1
ATOM 1432 N N . TRP A 1 183 ? 9.507 6.775 2.239 1.00 59.50 183 TRP A N 1
ATOM 1433 C CA . TRP A 1 183 ? 8.175 7.169 2.721 1.00 59.50 183 TRP A CA 1
ATOM 1434 C C . TRP A 1 183 ? 8.177 7.482 4.223 1.00 59.50 183 TRP A C 1
ATOM 1436 O O . TRP A 1 183 ? 8.763 6.719 4.988 1.00 59.50 183 TRP A O 1
ATOM 1446 N N . ASN A 1 184 ? 7.460 8.522 4.658 1.00 61.38 184 ASN A N 1
ATOM 1447 C CA . ASN A 1 184 ? 7.154 8.831 6.058 1.00 61.38 184 ASN A CA 1
ATOM 1448 C C . ASN A 1 184 ? 5.735 9.418 6.221 1.00 61.38 184 ASN A C 1
ATOM 1450 O O . ASN A 1 184 ? 5.504 10.583 5.944 1.00 61.38 184 ASN A O 1
ATOM 1454 N N . THR A 1 185 ? 4.777 8.651 6.726 1.00 55.59 185 THR A N 1
ATOM 1455 C CA . THR A 1 185 ? 3.347 9.023 6.828 1.00 55.59 185 THR A CA 1
ATOM 1456 C C . THR A 1 185 ? 3.014 10.413 7.400 1.00 55.59 185 THR A C 1
ATOM 1458 O O . THR A 1 185 ? 2.146 11.067 6.819 1.00 55.59 185 THR A O 1
ATOM 1461 N N . PRO A 1 186 ? 3.643 10.889 8.499 1.00 52.75 186 PRO A N 1
ATOM 1462 C CA . PRO A 1 186 ? 3.310 12.178 9.113 1.00 52.75 186 PRO A CA 1
ATOM 1463 C C . PRO A 1 186 ? 3.607 13.388 8.221 1.00 52.75 186 PRO A C 1
ATOM 1465 O O . PRO A 1 186 ? 2.986 14.431 8.399 1.00 52.75 186 PRO A O 1
ATOM 1468 N N . ASP A 1 187 ? 4.530 13.244 7.268 1.00 48.28 187 ASP A N 1
ATOM 1469 C CA . ASP A 1 187 ? 5.041 14.357 6.462 1.00 48.28 187 ASP A CA 1
ATOM 1470 C C . ASP A 1 187 ? 4.393 14.422 5.066 1.00 48.28 187 ASP A C 1
ATOM 1472 O O . ASP A 1 187 ? 4.670 15.343 4.299 1.00 48.28 187 ASP A O 1
ATOM 1476 N N . ILE A 1 188 ? 3.559 13.434 4.701 1.00 51.66 188 ILE A N 1
ATOM 1477 C CA . ILE A 1 188 ? 3.199 13.184 3.293 1.00 51.66 188 ILE A CA 1
ATOM 1478 C C . ILE A 1 188 ? 1.733 13.427 2.964 1.00 51.66 188 ILE A C 1
ATOM 1480 O O . ILE A 1 188 ? 1.414 13.886 1.867 1.00 51.66 188 ILE A O 1
ATOM 1484 N N . LEU A 1 189 ? 0.824 13.123 3.886 1.00 53.84 189 LEU A N 1
ATOM 1485 C CA . LEU A 1 189 ? -0.597 13.251 3.598 1.00 53.84 189 LEU A CA 1
ATOM 1486 C C . LEU A 1 189 ? -1.037 14.695 3.835 1.00 53.84 189 LEU A C 1
ATOM 1488 O O . LEU A 1 189 ? -1.172 15.146 4.972 1.00 53.84 189 LEU A O 1
ATOM 1492 N N . THR A 1 190 ? -1.278 15.419 2.743 1.00 55.09 190 THR A N 1
ATOM 1493 C CA . THR A 1 190 ? -1.958 16.715 2.809 1.00 55.09 190 THR A CA 1
ATOM 1494 C C . THR A 1 190 ? -3.398 16.513 3.303 1.00 55.09 190 THR A C 1
ATOM 1496 O O . THR A 1 190 ? -3.945 15.416 3.185 1.00 55.09 190 THR A O 1
ATOM 1499 N N . GLU A 1 191 ? -4.062 17.544 3.846 1.00 53.44 191 GLU A N 1
ATOM 1500 C CA . GLU A 1 191 ? -5.480 17.415 4.243 1.00 53.44 191 GLU A CA 1
ATOM 1501 C C . GLU A 1 191 ? -6.384 16.797 3.149 1.00 53.44 191 GLU A C 1
ATOM 1503 O O . GLU A 1 191 ? -7.214 15.953 3.484 1.00 53.44 191 GLU A O 1
ATOM 1508 N N . PRO A 1 192 ? -6.232 17.125 1.850 1.00 57.12 192 PRO A N 1
ATOM 1509 C CA . PRO A 1 192 ? -6.928 16.436 0.760 1.00 57.12 192 PRO A CA 1
ATOM 1510 C C . PRO A 1 192 ? -6.661 14.927 0.668 1.00 57.12 192 PRO A C 1
ATOM 1512 O O . PRO A 1 192 ? -7.602 14.158 0.466 1.00 57.12 192 PRO A O 1
ATOM 1515 N N . ASP A 1 193 ? -5.413 1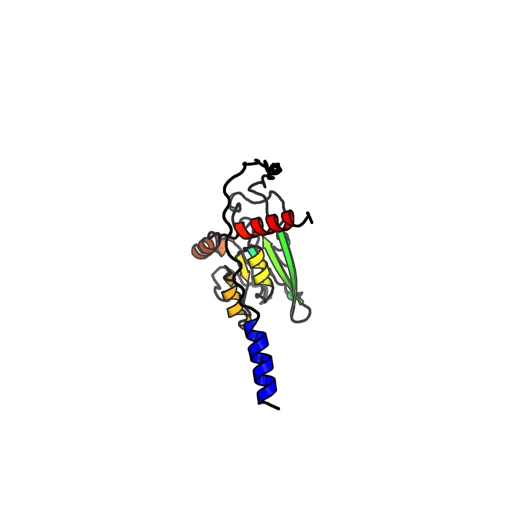4.489 0.842 1.00 60.78 193 ASP A N 1
ATOM 1516 C CA . ASP A 1 193 ? -5.048 13.067 0.815 1.00 60.78 193 ASP A CA 1
ATOM 1517 C C . ASP A 1 193 ? -5.599 12.341 2.045 1.00 60.78 193 ASP A C 1
ATOM 1519 O O . ASP A 1 193 ? -6.129 11.234 1.936 1.00 60.78 193 ASP A O 1
ATOM 1523 N N . LEU A 1 194 ? -5.578 13.009 3.204 1.00 61.09 194 LEU A N 1
ATOM 1524 C CA . LEU A 1 194 ? -6.258 12.551 4.413 1.00 61.09 194 LEU A CA 1
ATOM 1525 C C . LEU A 1 194 ? -7.777 12.469 4.195 1.00 61.09 194 LEU A C 1
ATOM 1527 O O . LEU A 1 194 ? -8.414 11.537 4.666 1.00 61.09 194 LEU A O 1
ATOM 1531 N N . LEU A 1 195 ? -8.392 13.390 3.452 1.00 58.84 195 LEU A N 1
ATOM 1532 C CA . LEU A 1 195 ? -9.824 13.336 3.135 1.00 58.84 195 LEU A CA 1
ATOM 1533 C C . LEU A 1 195 ? -10.169 12.190 2.177 1.00 58.84 195 LEU A C 1
ATOM 1535 O O . LEU A 1 195 ? -11.191 11.528 2.376 1.00 58.84 195 LEU A O 1
ATOM 1539 N N . LEU A 1 196 ? -9.328 11.919 1.173 1.00 62.03 196 LEU A N 1
ATOM 1540 C CA . LEU A 1 196 ? -9.437 10.711 0.347 1.00 62.03 196 LEU A CA 1
ATOM 1541 C C . LEU A 1 196 ? -9.285 9.459 1.210 1.00 62.03 196 LEU A C 1
ATOM 1543 O O . LEU A 1 196 ? -10.015 8.492 1.021 1.00 62.03 196 LEU A O 1
ATOM 1547 N N . TRP A 1 197 ? -8.387 9.498 2.195 1.00 61.22 197 TRP A N 1
ATOM 1548 C CA . TRP A 1 197 ? -8.196 8.442 3.185 1.00 61.22 197 TRP A CA 1
ATOM 1549 C C . TRP A 1 197 ? -9.394 8.190 4.079 1.00 61.22 197 TRP A C 1
ATOM 1551 O O . TRP A 1 197 ? -9.787 7.044 4.301 1.00 61.22 197 TRP A O 1
ATOM 1561 N N . TYR A 1 198 ? -10.006 9.264 4.560 1.00 57.84 198 TYR A N 1
ATOM 1562 C CA . TYR A 1 198 ? -11.171 9.208 5.421 1.00 57.84 198 TYR A CA 1
ATOM 1563 C C . TYR A 1 198 ? -12.464 8.912 4.666 1.00 57.84 198 TYR A C 1
ATOM 1565 O O . TYR A 1 198 ? -13.450 8.515 5.296 1.00 57.84 198 TYR A O 1
ATOM 1573 N N . ARG A 1 199 ? -12.482 9.048 3.333 1.00 54.78 199 ARG A N 1
ATOM 1574 C CA . ARG A 1 199 ? -13.615 8.631 2.511 1.00 54.78 199 ARG A CA 1
ATOM 1575 C C . ARG A 1 199 ? -13.676 7.105 2.490 1.00 54.78 199 ARG A C 1
ATOM 1577 O O . ARG A 1 199 ? -13.143 6.445 1.607 1.00 54.78 199 ARG A O 1
ATOM 1584 N N . ARG A 1 200 ? -14.411 6.545 3.449 1.00 51.72 200 ARG A N 1
ATOM 1585 C CA . ARG A 1 200 ? -14.861 5.155 3.407 1.00 51.72 200 ARG A CA 1
ATOM 1586 C C . ARG A 1 200 ? -15.748 5.004 2.161 1.00 51.72 200 ARG A C 1
ATOM 1588 O O . ARG A 1 200 ? -16.925 5.365 2.198 1.00 51.72 200 ARG A O 1
ATOM 1595 N N . LYS A 1 201 ? -15.208 4.499 1.043 1.00 49.81 201 LYS A N 1
ATOM 1596 C CA . LYS A 1 201 ? -16.063 3.822 0.056 1.00 49.81 201 LYS A CA 1
ATOM 1597 C C . LYS A 1 201 ? -16.764 2.699 0.817 1.00 49.81 201 LYS A C 1
ATOM 1599 O O . LYS A 1 201 ? -16.226 2.176 1.786 1.00 49.81 201 LYS A O 1
ATOM 1604 N N . GLU A 1 202 ? -17.998 2.371 0.467 1.00 49.03 202 GLU A N 1
ATOM 1605 C CA . GLU A 1 202 ? -18.845 1.403 1.183 1.00 49.03 202 GLU A CA 1
ATOM 1606 C C . GLU A 1 202 ? -18.312 -0.060 1.158 1.00 49.03 202 GLU A C 1
ATOM 1608 O O . GLU A 1 202 ? -19.081 -1.018 1.161 1.00 49.03 202 GLU A O 1
ATOM 1613 N N . SER A 1 203 ? -16.996 -0.271 1.149 1.00 47.44 203 SER A N 1
ATOM 1614 C CA . SER A 1 203 ? -16.263 -1.524 0.968 1.00 47.44 203 SER A CA 1
ATOM 1615 C C . SER A 1 203 ? -16.409 -2.509 2.138 1.00 47.44 203 SER A C 1
ATOM 1617 O O . SER A 1 203 ? -16.190 -3.708 1.964 1.00 47.44 203 SER A O 1
ATOM 1619 N N . VAL A 1 204 ? -16.927 -2.071 3.296 1.00 48.59 204 VAL A N 1
ATOM 1620 C CA . VAL A 1 204 ? -17.358 -2.973 4.391 1.00 48.59 204 VAL A CA 1
ATOM 1621 C C . VAL A 1 204 ? -18.458 -3.944 3.919 1.00 48.59 204 VAL A C 1
ATOM 1623 O O . VAL A 1 204 ? -18.627 -5.021 4.493 1.00 48.59 204 VAL A O 1
ATOM 1626 N N . ARG A 1 205 ? -19.186 -3.628 2.834 1.00 45.47 205 ARG A N 1
ATOM 1627 C CA . ARG A 1 205 ? -20.133 -4.568 2.212 1.00 45.47 205 ARG A CA 1
ATOM 1628 C C . ARG A 1 205 ? -19.452 -5.775 1.577 1.00 45.47 205 ARG A C 1
ATOM 1630 O O . ARG A 1 205 ? -20.013 -6.860 1.674 1.00 45.47 205 ARG A O 1
ATOM 1637 N N . ILE A 1 206 ? -18.280 -5.621 0.959 1.00 49.03 206 ILE A N 1
ATOM 1638 C CA . ILE A 1 206 ? -17.642 -6.700 0.189 1.00 49.03 206 ILE A CA 1
ATOM 1639 C C . ILE A 1 206 ? -17.095 -7.772 1.127 1.00 49.03 206 ILE A C 1
ATOM 1641 O O . ILE A 1 206 ? -17.395 -8.940 0.930 1.00 49.03 206 ILE A O 1
ATOM 1645 N N . TRP A 1 207 ? -16.403 -7.400 2.205 1.00 45.34 207 TRP A N 1
ATOM 1646 C CA . TRP A 1 207 ? -15.908 -8.382 3.177 1.00 45.34 207 TRP A CA 1
ATOM 1647 C C . TRP A 1 207 ? -17.031 -9.057 3.976 1.00 45.34 207 TRP A C 1
ATOM 1649 O O . TRP A 1 207 ? -16.975 -10.265 4.207 1.00 45.34 207 TRP A O 1
ATOM 1659 N N . ARG A 1 208 ? -18.111 -8.329 4.306 1.00 45.81 208 ARG A N 1
ATOM 1660 C CA . ARG A 1 208 ? -19.339 -8.935 4.859 1.00 45.81 208 ARG A CA 1
ATOM 1661 C C . ARG A 1 208 ? -20.008 -9.893 3.867 1.00 45.81 208 ARG A C 1
ATOM 1663 O O . ARG A 1 208 ? -20.518 -10.933 4.275 1.00 45.81 208 ARG A O 1
ATOM 1670 N N . MET A 1 209 ? -19.995 -9.568 2.575 1.00 43.53 209 MET A N 1
ATOM 1671 C CA . MET A 1 209 ? -20.557 -10.405 1.513 1.00 43.53 209 MET A CA 1
ATOM 1672 C C . MET A 1 209 ? -19.695 -11.644 1.242 1.00 43.53 209 MET A C 1
ATOM 1674 O O . MET A 1 209 ? -20.240 -12.736 1.156 1.00 43.53 209 MET A O 1
ATOM 1678 N N . ILE A 1 210 ? -18.368 -11.509 1.182 1.00 53.66 210 ILE A N 1
ATOM 1679 C CA . ILE A 1 210 ? -17.425 -12.623 1.008 1.00 53.66 210 ILE A CA 1
ATOM 1680 C C . ILE A 1 210 ? -17.506 -13.576 2.203 1.00 53.66 210 ILE A C 1
ATOM 1682 O O . ILE A 1 210 ? -17.601 -14.779 1.988 1.00 53.66 210 ILE A O 1
ATOM 1686 N N . ARG A 1 211 ? -17.575 -13.079 3.451 1.00 48.75 211 ARG A N 1
ATOM 1687 C CA . ARG A 1 211 ? -17.834 -13.949 4.613 1.00 48.75 211 ARG A CA 1
ATOM 1688 C C . ARG A 1 211 ? -19.165 -14.677 4.491 1.00 48.75 211 ARG A C 1
ATOM 1690 O O . ARG A 1 211 ? -19.181 -15.881 4.705 1.00 48.75 211 ARG A O 1
ATOM 1697 N N . ARG A 1 212 ? -20.251 -13.981 4.127 1.00 48.44 212 ARG A N 1
ATOM 1698 C CA . ARG A 1 212 ? -21.562 -14.620 3.921 1.00 48.44 212 ARG A CA 1
ATOM 1699 C C . ARG A 1 212 ? -21.492 -15.728 2.876 1.00 48.44 212 ARG A C 1
ATOM 1701 O O . ARG A 1 212 ? -22.013 -16.797 3.140 1.00 48.44 212 ARG A O 1
ATOM 1708 N N . ILE A 1 213 ? -20.807 -15.497 1.757 1.00 59.53 213 ILE A N 1
ATOM 1709 C CA . ILE A 1 213 ? -20.640 -16.482 0.679 1.00 59.53 213 ILE A CA 1
ATOM 1710 C C . ILE A 1 213 ? -19.792 -17.678 1.139 1.00 59.53 213 ILE A C 1
ATOM 1712 O O . ILE A 1 213 ? -20.157 -18.821 0.879 1.00 59.53 213 ILE A O 1
ATOM 1716 N N . LEU A 1 214 ? -18.687 -17.429 1.850 1.00 51.12 214 LEU A N 1
ATOM 1717 C CA . LEU A 1 214 ? -17.802 -18.483 2.359 1.00 51.12 214 LEU A CA 1
ATOM 1718 C C . LEU A 1 214 ? -18.464 -19.327 3.459 1.00 51.12 214 LEU A C 1
ATOM 1720 O O . LEU A 1 214 ? -18.248 -20.532 3.497 1.00 51.12 214 LEU A O 1
ATOM 1724 N N . HIS A 1 215 ? -19.301 -18.726 4.311 1.00 48.44 215 HIS A N 1
ATOM 1725 C CA . HIS A 1 215 ? -20.043 -19.451 5.350 1.00 48.44 215 HIS A CA 1
ATOM 1726 C C . HIS A 1 215 ? -21.311 -20.126 4.801 1.00 48.44 215 HIS A C 1
ATOM 1728 O O . HIS A 1 215 ? -21.722 -21.154 5.324 1.00 48.44 215 HIS A O 1
ATOM 1734 N N . SER A 1 216 ? -21.903 -19.620 3.711 1.00 50.81 216 SER A N 1
ATOM 1735 C CA . SER A 1 216 ? -23.042 -20.269 3.041 1.00 50.81 216 SER A CA 1
ATOM 1736 C C . SER A 1 216 ? -22.650 -21.435 2.124 1.00 50.81 216 SER A C 1
ATOM 1738 O O . SER A 1 216 ? -23.528 -22.105 1.595 1.00 50.81 216 SER A O 1
ATOM 1740 N N . GLY A 1 217 ? -21.352 -21.653 1.880 1.00 44.12 217 GLY A N 1
ATOM 1741 C CA . GLY A 1 217 ? -20.841 -22.622 0.902 1.00 44.12 217 GLY A CA 1
ATOM 1742 C C . GLY A 1 217 ? -20.490 -24.010 1.449 1.00 44.12 217 GLY A C 1
ATOM 1743 O O . GLY A 1 217 ? -19.916 -24.804 0.712 1.00 44.12 217 GLY A O 1
ATOM 1744 N N . LEU A 1 218 ? -20.784 -24.305 2.721 1.00 42.41 218 LEU A N 1
ATOM 1745 C CA . LEU A 1 218 ? -20.430 -25.578 3.374 1.00 42.41 218 LEU A CA 1
ATOM 1746 C C . LEU A 1 218 ? -21.611 -26.546 3.568 1.00 42.41 218 LEU A C 1
ATOM 1748 O O . LEU A 1 218 ? -21.452 -27.576 4.219 1.00 42.41 218 LEU A O 1
ATOM 1752 N N . THR A 1 219 ? -22.775 -26.265 2.979 1.00 41.34 219 THR A N 1
ATOM 1753 C CA . THR A 1 219 ? -23.936 -27.167 3.022 1.00 41.34 219 THR A CA 1
ATOM 1754 C C . THR A 1 219 ? -24.557 -27.351 1.638 1.00 41.34 219 THR A C 1
ATOM 1756 O O . THR A 1 219 ? -25.572 -26.732 1.327 1.00 41.34 219 THR A O 1
ATOM 1759 N N . GLU A 1 220 ? -23.957 -28.221 0.830 1.00 36.75 220 GLU A N 1
ATOM 1760 C CA . GLU A 1 220 ? -24.669 -29.039 -0.165 1.00 36.75 220 GLU A CA 1
ATOM 1761 C C . GLU A 1 220 ? -24.184 -30.488 -0.078 1.00 36.75 220 GLU A C 1
ATOM 1763 O O . GLU A 1 220 ? -22.957 -30.694 0.084 1.00 36.75 220 GLU A O 1
#

Foldseek 3Di:
DVVVVVVVVVVVVVPPDDDDDDDDDDDDDDDDPPPPDPPPPPDPPPPQPQQQQPLQRDSDADPVLRPFAKAKFKAADDPLFPPWPQLVQFSDWDWDDDPDRGTIIIGIDSHPVPRDKTKAFAEDDDPVLVVCLLRLHEYEGEYYDPVCPVVSVVSVHNYDHCPVVVAVAWDQPPPPSNGMTIGDRVRPQDVVSVVVRVPPDVCVVVVVVVVVVVVVPPDD